Protein AF-A0A482V9C7-F1 (afdb_monomer)

Structure (mmCIF, N/CA/C/O backbone):
data_AF-A0A482V9C7-F1
#
_entry.id   AF-A0A482V9C7-F1
#
loop_
_atom_site.group_PDB
_atom_site.id
_atom_site.type_symbol
_atom_site.label_atom_id
_atom_site.label_alt_id
_atom_site.label_comp_id
_atom_site.label_asym_id
_atom_site.label_entity_id
_atom_site.label_seq_id
_atom_site.pdbx_PDB_ins_code
_atom_site.Cartn_x
_atom_site.Cartn_y
_atom_site.Cartn_z
_atom_sit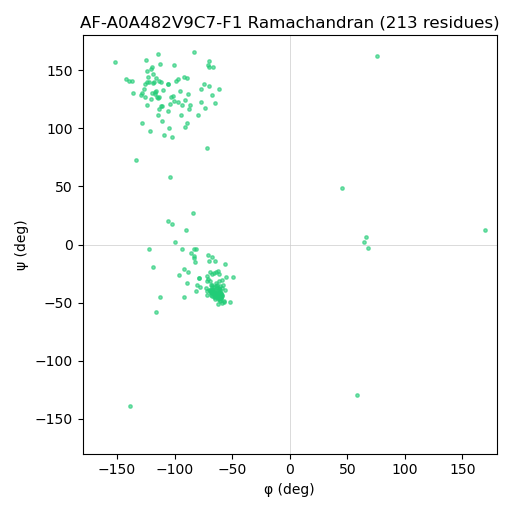e.occupancy
_atom_site.B_iso_or_equiv
_atom_site.auth_seq_id
_atom_site.auth_comp_id
_atom_site.auth_asym_id
_atom_site.auth_atom_id
_atom_site.pdbx_PDB_model_num
ATOM 1 N N . MET A 1 1 ? 3.214 2.986 6.389 1.00 76.94 1 MET A N 1
ATOM 2 C CA . MET A 1 1 ? 3.291 2.193 5.135 1.00 76.94 1 MET A CA 1
ATOM 3 C C . MET A 1 1 ? 2.282 1.056 5.210 1.00 76.94 1 MET A C 1
ATOM 5 O O . MET A 1 1 ? 1.925 0.689 6.323 1.00 76.94 1 MET A O 1
ATOM 9 N N . TRP A 1 2 ? 1.813 0.529 4.076 1.00 85.31 2 TRP A N 1
ATOM 10 C CA . TRP A 1 2 ? 0.980 -0.679 4.068 1.00 85.31 2 TRP A CA 1
ATOM 11 C C . TRP A 1 2 ? 1.836 -1.920 4.347 1.00 85.31 2 TRP A C 1
ATOM 13 O O . TRP A 1 2 ? 2.953 -2.036 3.840 1.00 85.31 2 TRP A O 1
ATOM 23 N N . LYS A 1 3 ? 1.314 -2.828 5.165 1.00 88.62 3 LYS A N 1
ATOM 24 C CA . LYS A 1 3 ? 1.890 -4.131 5.508 1.00 88.62 3 LYS A CA 1
ATOM 25 C C . LYS A 1 3 ? 0.926 -5.223 5.079 1.00 88.62 3 LYS A C 1
ATOM 27 O O . LYS A 1 3 ? -0.272 -4.976 5.018 1.00 88.62 3 LYS A O 1
ATOM 32 N N . THR A 1 4 ? 1.445 -6.407 4.778 1.00 89.69 4 THR A N 1
ATOM 33 C CA . THR A 1 4 ? 0.635 -7.549 4.333 1.00 89.69 4 THR A CA 1
ATOM 34 C C . THR A 1 4 ? 0.773 -8.709 5.304 1.00 89.69 4 THR A C 1
ATOM 36 O O . THR A 1 4 ? 1.834 -8.903 5.903 1.00 89.69 4 THR A O 1
ATOM 39 N N . PHE A 1 5 ? -0.302 -9.470 5.460 1.00 87.69 5 PHE A N 1
ATOM 40 C CA . PHE A 1 5 ? -0.313 -10.716 6.213 1.00 87.69 5 PHE A CA 1
ATOM 41 C C . PHE A 1 5 ? -1.383 -11.653 5.650 1.00 87.69 5 PHE A C 1
ATOM 43 O O . PHE A 1 5 ? -2.322 -11.211 4.986 1.00 87.69 5 PHE A O 1
ATOM 50 N N . GLN A 1 6 ? -1.216 -12.950 5.888 1.00 85.75 6 GLN A N 1
ATOM 51 C CA . GLN A 1 6 ? -2.151 -13.983 5.454 1.00 85.75 6 GLN A CA 1
ATOM 52 C C . GLN A 1 6 ? -2.869 -14.552 6.675 1.00 85.75 6 GLN A C 1
ATOM 54 O O . GLN A 1 6 ? -2.222 -14.890 7.664 1.00 85.75 6 GLN A O 1
ATOM 59 N N . ASN A 1 7 ? -4.190 -14.680 6.584 1.00 81.31 7 ASN A N 1
ATOM 60 C CA . ASN A 1 7 ? -4.996 -15.399 7.563 1.00 81.31 7 ASN A CA 1
ATOM 61 C C . ASN A 1 7 ? -6.015 -16.282 6.831 1.00 81.31 7 ASN A C 1
ATOM 63 O O . ASN A 1 7 ? -6.690 -15.793 5.929 1.00 81.31 7 ASN A O 1
ATOM 67 N N . ASP A 1 8 ? -6.108 -17.563 7.204 1.00 76.56 8 ASP A N 1
ATOM 68 C CA . ASP A 1 8 ? -7.038 -18.551 6.624 1.00 76.56 8 ASP A CA 1
ATOM 69 C C . ASP A 1 8 ? -7.105 -18.527 5.076 1.00 76.56 8 ASP A C 1
ATOM 71 O O . ASP A 1 8 ? -8.176 -18.470 4.478 1.00 76.56 8 ASP A O 1
ATOM 75 N N . ASP A 1 9 ? -5.936 -18.528 4.422 1.00 78.56 9 ASP A N 1
ATOM 76 C CA . ASP A 1 9 ? -5.750 -18.454 2.956 1.00 78.56 9 ASP A CA 1
ATOM 77 C C . ASP A 1 9 ? -6.180 -17.150 2.263 1.00 78.56 9 ASP A C 1
ATOM 79 O O . ASP A 1 9 ? -6.077 -17.033 1.039 1.00 78.56 9 ASP A O 1
ATOM 83 N N . GLN A 1 10 ? -6.568 -16.127 3.023 1.00 84.94 10 GLN A N 1
ATOM 84 C CA . GLN A 1 10 ? -6.895 -14.807 2.496 1.00 84.94 10 GLN A CA 1
ATOM 85 C C . GLN A 1 10 ? -5.791 -13.787 2.813 1.00 84.94 10 GLN A C 1
ATOM 87 O O . GLN A 1 10 ? -5.223 -13.760 3.909 1.00 84.94 10 GLN A O 1
ATOM 92 N N . LEU A 1 11 ? -5.468 -12.948 1.824 1.00 87.44 11 LEU A N 1
ATOM 93 C CA . LEU A 1 11 ? -4.466 -11.891 1.946 1.00 87.44 11 LEU A CA 1
ATOM 94 C C . LEU A 1 11 ? -5.112 -10.612 2.478 1.00 87.44 11 LEU A C 1
ATOM 96 O O . LEU A 1 11 ? -6.088 -10.123 1.911 1.00 87.44 11 LEU A O 1
ATOM 100 N N . TYR A 1 12 ? -4.505 -10.043 3.513 1.00 90.00 12 TYR A N 1
ATOM 101 C CA . TYR A 1 12 ? -4.913 -8.776 4.097 1.00 90.00 12 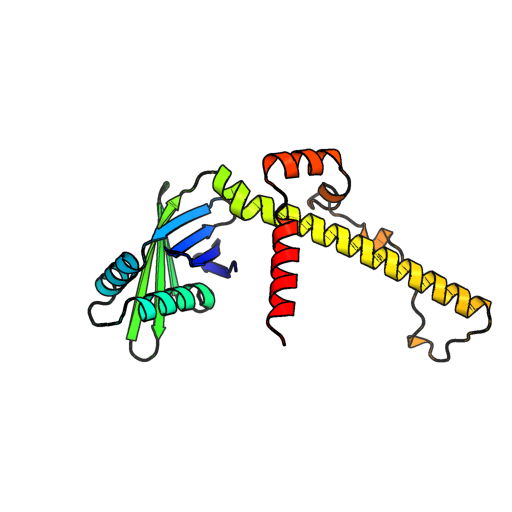TYR A CA 1
ATOM 102 C C . TYR A 1 12 ? -3.783 -7.753 4.047 1.00 90.00 12 TYR A C 1
ATOM 104 O O . TYR A 1 12 ? -2.594 -8.081 4.094 1.00 90.00 12 TYR A O 1
ATOM 112 N N . MET A 1 13 ? -4.175 -6.486 3.977 1.00 90.38 13 MET A N 1
ATOM 113 C CA . MET A 1 13 ? -3.307 -5.322 4.045 1.00 90.38 13 MET A CA 1
ATOM 114 C C . MET A 1 13 ? -3.699 -4.451 5.229 1.00 90.38 13 MET A C 1
ATOM 116 O O . MET A 1 13 ? -4.864 -4.094 5.361 1.00 90.38 13 MET A O 1
ATOM 120 N N . ILE A 1 14 ? -2.733 -4.056 6.054 1.00 90.81 14 ILE A N 1
ATOM 121 C CA . ILE A 1 14 ? -2.945 -3.149 7.183 1.00 90.81 14 ILE A CA 1
ATOM 122 C C . ILE A 1 14 ? -2.038 -1.924 7.083 1.00 90.81 14 ILE A C 1
ATOM 124 O O . ILE A 1 14 ? -0.892 -2.006 6.639 1.00 90.81 14 ILE A O 1
ATOM 128 N N . ARG A 1 15 ? -2.539 -0.768 7.499 1.00 89.88 15 ARG A N 1
ATOM 129 C CA . ARG A 1 15 ? -1.771 0.470 7.630 1.00 89.88 15 ARG A CA 1
ATOM 130 C C . ARG A 1 15 ? -2.204 1.183 8.895 1.00 89.88 15 ARG A C 1
ATOM 132 O O . ARG A 1 15 ? -3.389 1.269 9.181 1.00 89.88 15 ARG A O 1
ATOM 139 N N . ILE A 1 16 ? -1.239 1.764 9.592 1.00 88.94 16 ILE A N 1
ATOM 140 C CA . ILE A 1 16 ? -1.485 2.682 10.700 1.00 88.94 16 ILE A CA 1
ATOM 141 C C . ILE A 1 16 ? -1.017 4.088 10.322 1.00 88.94 16 ILE A C 1
ATOM 143 O O . ILE A 1 16 ? -0.004 4.255 9.630 1.00 88.94 16 ILE A O 1
ATOM 147 N N . ARG A 1 17 ? -1.790 5.094 10.727 1.00 87.31 17 ARG A N 1
ATOM 148 C CA . ARG A 1 17 ? -1.474 6.517 10.615 1.00 87.31 17 ARG A CA 1
ATOM 149 C C . ARG A 1 17 ? -1.557 7.108 12.017 1.00 87.31 17 ARG A C 1
ATOM 151 O O . ARG A 1 17 ? -2.600 7.032 12.663 1.00 87.31 17 ARG A O 1
ATOM 158 N N . GLU A 1 18 ? -0.443 7.656 12.483 1.00 83.94 18 GLU A N 1
ATOM 159 C CA . GLU A 1 18 ? -0.392 8.360 13.758 1.00 83.94 18 GLU A CA 1
ATOM 160 C C . GLU A 1 18 ? -0.682 9.849 13.532 1.00 83.94 18 GLU A C 1
ATOM 162 O O . GLU A 1 18 ? -0.019 10.499 12.726 1.00 83.94 18 GLU A O 1
ATOM 167 N N . GLY A 1 19 ? -1.686 10.370 14.236 1.00 80.44 19 GLY A N 1
ATOM 168 C CA . GLY A 1 19 ? -1.974 11.797 14.362 1.00 80.44 19 GLY A CA 1
ATOM 169 C C . GLY A 1 19 ? -2.357 12.127 15.806 1.00 80.44 19 GLY A C 1
ATOM 170 O O . GLY A 1 19 ? -1.783 11.577 16.747 1.00 80.44 19 GLY A O 1
ATOM 171 N N . GLU A 1 20 ? -3.364 12.985 15.998 1.00 79.62 20 GLU A N 1
ATOM 172 C CA . GLU A 1 20 ? -3.977 13.182 17.327 1.00 79.62 20 GLU A CA 1
ATOM 173 C C . GLU A 1 20 ? -4.592 11.874 17.855 1.00 79.62 20 GLU A C 1
ATOM 175 O O . GLU A 1 20 ? -4.429 11.519 19.024 1.00 79.62 20 GLU A O 1
ATOM 180 N N . ASN A 1 21 ? -5.210 11.113 16.949 1.00 86.75 21 ASN A N 1
ATOM 181 C CA . ASN A 1 21 ? -5.694 9.758 17.175 1.00 86.75 21 ASN A CA 1
ATOM 182 C C . ASN A 1 21 ? -4.914 8.753 16.315 1.00 86.75 21 ASN A C 1
ATOM 184 O O . ASN A 1 21 ? -4.241 9.117 15.347 1.00 86.75 21 ASN A O 1
ATOM 188 N N . LEU A 1 22 ? -5.026 7.475 16.670 1.00 86.25 22 LEU A N 1
ATOM 189 C CA . LEU A 1 22 ? -4.536 6.367 15.863 1.00 86.25 22 LEU A CA 1
ATOM 190 C C . LEU A 1 22 ? -5.619 5.962 14.867 1.00 86.25 22 LEU A C 1
ATOM 192 O O . LEU A 1 22 ? -6.695 5.503 15.255 1.00 86.25 22 LEU A O 1
ATOM 196 N N . GLU A 1 23 ? -5.319 6.109 13.582 1.00 90.06 23 GLU A N 1
ATOM 197 C CA . GLU A 1 23 ? -6.164 5.610 12.503 1.00 90.06 23 GLU A CA 1
ATOM 198 C C . GLU A 1 23 ? -5.549 4.349 11.913 1.00 90.06 23 GLU A C 1
ATOM 200 O O . GLU A 1 23 ? -4.420 4.360 11.412 1.00 90.06 23 GLU A O 1
ATOM 205 N N . ILE A 1 24 ? -6.296 3.255 11.961 1.00 90.81 24 ILE A N 1
ATOM 206 C CA . ILE A 1 24 ? -5.863 1.963 11.447 1.00 90.81 24 ILE A CA 1
ATOM 207 C C . ILE A 1 24 ? -6.791 1.575 10.306 1.00 90.81 24 ILE A C 1
ATOM 209 O O . ILE A 1 24 ? -8.015 1.631 10.420 1.00 90.81 24 ILE A O 1
ATOM 213 N N . TYR A 1 25 ? -6.184 1.181 9.199 1.00 91.19 25 TYR A N 1
ATOM 214 C CA . TYR A 1 25 ? -6.839 0.810 7.960 1.00 91.19 25 TYR A CA 1
ATOM 215 C C . TYR A 1 25 ? -6.531 -0.655 7.688 1.00 91.19 25 TYR A C 1
ATOM 217 O O . TYR A 1 25 ? -5.363 -1.042 7.694 1.00 91.19 25 TYR A O 1
ATOM 225 N N . LEU A 1 26 ? -7.555 -1.452 7.415 1.00 91.31 26 LEU A N 1
ATOM 226 C CA . LEU A 1 26 ? -7.439 -2.852 7.026 1.00 91.31 26 LEU A CA 1
ATOM 227 C C . LEU A 1 26 ? -8.146 -3.059 5.685 1.00 91.31 26 LEU A C 1
ATOM 229 O O . LEU A 1 26 ? -9.211 -2.498 5.466 1.00 91.31 26 LEU A O 1
ATOM 233 N N . SER A 1 27 ? -7.582 -3.858 4.788 1.00 90.56 27 SER A N 1
ATOM 234 C CA . SER A 1 27 ? -8.161 -4.151 3.477 1.00 90.56 27 SER A CA 1
ATOM 235 C C . SER A 1 27 ? -7.929 -5.607 3.092 1.00 90.56 27 SER A C 1
ATOM 237 O O . SER A 1 27 ? -6.861 -6.149 3.358 1.00 90.56 27 SER A O 1
ATOM 239 N N . ASP A 1 28 ? -8.913 -6.229 2.450 1.00 89.25 28 ASP A N 1
ATOM 240 C CA . ASP A 1 28 ? -8.826 -7.559 1.820 1.00 89.25 28 ASP A CA 1
ATOM 241 C C . ASP A 1 28 ? -8.683 -7.446 0.288 1.00 89.25 28 ASP A C 1
ATOM 243 O O . ASP A 1 28 ? -8.969 -8.394 -0.441 1.00 89.25 28 ASP A O 1
ATOM 247 N N . LEU A 1 29 ? -8.289 -6.260 -0.201 1.00 84.38 29 LEU A N 1
ATOM 248 C CA . LEU A 1 29 ? -8.263 -5.849 -1.613 1.00 84.38 29 LEU A CA 1
ATOM 249 C C . LEU A 1 29 ? -9.643 -5.683 -2.273 1.00 84.38 29 LEU A C 1
ATOM 251 O O . LEU A 1 29 ? -9.707 -5.248 -3.422 1.00 84.38 29 LEU A O 1
ATOM 255 N N . ILE A 1 30 ? -10.736 -5.971 -1.563 1.00 85.06 30 ILE A N 1
ATOM 256 C CA . ILE A 1 30 ? -12.115 -5.828 -2.052 1.00 85.06 30 ILE A CA 1
ATOM 257 C C . ILE A 1 30 ? -12.839 -4.718 -1.279 1.00 85.06 30 ILE A C 1
ATOM 259 O O . ILE A 1 30 ? -13.523 -3.877 -1.858 1.00 85.06 30 ILE A O 1
ATOM 263 N N . ASN A 1 31 ? -12.682 -4.711 0.037 1.00 88.31 31 ASN A N 1
ATOM 264 C CA . ASN A 1 31 ? -13.259 -3.790 0.995 1.00 88.31 31 ASN A CA 1
ATOM 265 C C . ASN A 1 31 ? -12.136 -3.164 1.828 1.00 88.31 31 ASN A C 1
ATOM 267 O O . ASN A 1 31 ? -11.045 -3.716 1.959 1.00 88.31 31 ASN A O 1
ATOM 271 N N . ILE A 1 32 ? -12.428 -2.014 2.428 1.00 90.50 32 ILE A N 1
ATOM 272 C CA . ILE A 1 32 ? -11.577 -1.403 3.446 1.00 90.50 32 ILE A CA 1
ATOM 273 C C . ILE A 1 32 ? -12.396 -1.229 4.720 1.00 90.50 32 ILE A C 1
ATOM 275 O O . ILE A 1 32 ? -13.572 -0.858 4.677 1.00 90.50 32 ILE A O 1
ATOM 279 N N . TRP A 1 33 ? -11.767 -1.494 5.853 1.00 92.75 33 TRP A N 1
ATOM 280 C CA . TRP A 1 33 ? -12.299 -1.218 7.170 1.00 92.75 33 TRP A CA 1
ATOM 281 C C . TRP A 1 33 ? -11.379 -0.235 7.878 1.00 92.75 33 TRP A C 1
ATOM 283 O O . TRP A 1 33 ? -10.154 -0.317 7.762 1.00 92.75 33 TRP A O 1
ATOM 293 N N . ILE A 1 34 ? -11.973 0.725 8.577 1.00 90.56 34 ILE A N 1
ATOM 294 C CA . ILE A 1 34 ? -11.244 1.818 9.217 1.00 90.56 34 ILE A CA 1
ATOM 295 C C . ILE A 1 34 ? -11.634 1.842 10.686 1.00 90.56 34 ILE A C 1
ATOM 297 O O . ILE A 1 34 ? -12.800 1.674 11.040 1.00 90.56 34 ILE A O 1
ATOM 301 N N . GLN A 1 35 ? -10.643 2.044 11.543 1.00 91.12 35 GLN A N 1
ATOM 302 C CA . GLN A 1 35 ? -10.848 2.267 12.962 1.00 91.12 35 GLN A CA 1
ATOM 303 C C . GLN A 1 35 ? -10.079 3.514 13.384 1.00 91.12 35 GLN A C 1
ATOM 305 O O . GLN A 1 35 ? -8.885 3.631 13.116 1.00 91.12 35 GLN A O 1
ATOM 310 N N . ASN A 1 36 ? -10.764 4.437 14.058 1.00 89.50 36 ASN A N 1
ATOM 311 C CA . ASN A 1 36 ? -10.155 5.610 14.676 1.00 89.50 36 ASN A CA 1
ATOM 312 C C . ASN A 1 36 ? -10.237 5.445 16.198 1.00 89.50 36 ASN A C 1
ATOM 314 O O . ASN A 1 36 ? -11.327 5.293 16.749 1.00 89.50 36 ASN A O 1
ATOM 318 N N . ILE A 1 37 ? -9.085 5.414 16.868 1.00 88.25 37 ILE A N 1
ATOM 319 C CA . ILE A 1 37 ? -8.981 5.188 18.312 1.00 88.25 37 ILE A CA 1
ATOM 320 C C . ILE A 1 37 ? -8.131 6.297 18.926 1.00 88.25 37 ILE A C 1
ATOM 322 O O . ILE A 1 37 ? -7.020 6.569 18.472 1.00 88.25 37 ILE A O 1
ATOM 326 N N . SER A 1 38 ? -8.614 6.925 19.999 1.00 88.62 38 SER A N 1
ATOM 327 C CA . SER A 1 38 ? -7.793 7.876 20.754 1.00 88.62 38 SER A CA 1
ATOM 328 C C . SER A 1 38 ? -6.673 7.166 21.522 1.00 88.62 38 SER A C 1
ATOM 330 O O . SER A 1 38 ? -6.807 6.005 21.925 1.00 88.62 38 SER A 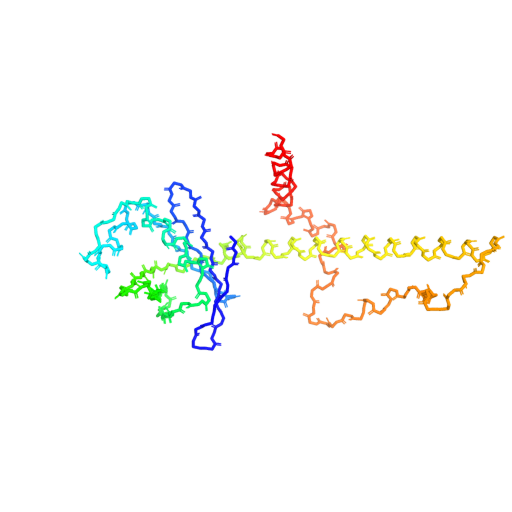O 1
ATOM 332 N N . LYS A 1 39 ? -5.564 7.869 21.786 1.00 85.12 39 LYS A N 1
ATOM 333 C CA . LYS A 1 39 ? -4.427 7.310 22.544 1.00 85.12 39 LYS A CA 1
ATOM 334 C C . LYS A 1 39 ? -4.859 6.796 23.931 1.00 85.12 39 LYS A C 1
ATOM 336 O O . LYS A 1 39 ? -4.484 5.699 24.335 1.00 85.12 39 LYS A O 1
ATOM 341 N N . GLU A 1 40 ? -5.755 7.513 24.609 1.00 83.12 40 GLU A N 1
ATOM 342 C CA . GLU A 1 40 ? -6.315 7.095 25.906 1.00 83.12 40 GLU A CA 1
ATOM 343 C C . GLU A 1 40 ? -7.199 5.843 25.811 1.00 83.12 40 GLU A C 1
ATOM 345 O O . GLU A 1 40 ? -7.144 4.969 26.678 1.00 83.12 40 GLU A O 1
ATOM 350 N N . SER A 1 41 ? -8.007 5.729 24.753 1.00 82.12 41 SER A N 1
ATOM 351 C CA . SER A 1 41 ? -8.844 4.542 24.529 1.00 82.12 41 SER A CA 1
ATOM 352 C C . SER A 1 41 ? -7.995 3.321 24.182 1.00 82.12 41 SER A C 1
ATOM 354 O O . SER A 1 41 ? -8.330 2.207 24.570 1.00 82.12 41 SER A O 1
ATOM 356 N N . THR A 1 42 ? -6.857 3.534 23.517 1.00 81.50 42 THR A N 1
ATOM 357 C CA . THR A 1 42 ? -5.877 2.484 23.205 1.00 81.50 42 THR A CA 1
ATOM 358 C C . THR A 1 42 ? -5.304 1.873 24.482 1.00 81.50 42 THR A C 1
ATOM 360 O O . THR A 1 42 ? -5.250 0.650 24.594 1.00 81.50 42 THR A O 1
ATOM 363 N N . LEU A 1 43 ? -4.963 2.701 25.480 1.00 83.62 43 LEU A N 1
ATOM 364 C CA . LEU A 1 43 ? -4.520 2.216 26.790 1.00 83.62 43 LEU A CA 1
ATOM 365 C C . LEU A 1 43 ? -5.607 1.381 27.480 1.00 83.62 43 LEU A C 1
ATOM 367 O O . LEU A 1 43 ? -5.313 0.295 27.973 1.00 83.62 43 LEU A O 1
ATOM 371 N N . LYS A 1 44 ? -6.860 1.854 27.491 1.00 82.56 44 LYS A N 1
ATOM 372 C CA . LYS A 1 44 ? -7.972 1.114 28.110 1.00 82.56 44 LYS A CA 1
ATOM 373 C C . LYS A 1 44 ? -8.185 -0.245 27.449 1.00 82.56 44 LYS A C 1
ATOM 375 O O . LYS A 1 44 ? -8.206 -1.251 28.148 1.00 82.56 44 LYS A O 1
ATOM 380 N N . HIS A 1 45 ? -8.253 -0.292 26.118 1.00 82.94 45 HIS A N 1
ATOM 381 C CA . HIS A 1 45 ? -8.391 -1.554 25.386 1.00 82.94 45 HIS A CA 1
ATOM 382 C C . HIS A 1 45 ? -7.201 -2.497 25.626 1.00 82.94 45 HIS A C 1
ATOM 384 O O . HIS A 1 45 ? -7.390 -3.705 25.762 1.00 82.94 45 HIS A O 1
ATOM 390 N N . PHE A 1 46 ? -5.980 -1.958 25.726 1.00 82.81 46 PHE A N 1
ATOM 391 C CA . PHE A 1 46 ? -4.796 -2.752 26.050 1.00 82.81 46 PHE A CA 1
ATOM 392 C C . PHE A 1 46 ? -4.873 -3.351 27.460 1.00 82.81 46 PHE A C 1
ATOM 394 O O . PHE A 1 46 ? -4.599 -4.537 27.628 1.00 82.81 46 PHE A O 1
ATOM 401 N N . GLN A 1 47 ? -5.268 -2.557 28.462 1.00 83.19 47 GLN A N 1
ATOM 402 C CA . GLN A 1 47 ? -5.404 -2.995 29.857 1.00 83.19 47 GLN A CA 1
ATOM 403 C C . GLN A 1 47 ? -6.552 -3.994 30.048 1.00 83.19 47 GLN A C 1
ATOM 405 O O . GLN A 1 47 ? -6.428 -4.927 30.838 1.00 83.19 47 GLN A O 1
ATOM 410 N N . GLU A 1 48 ? -7.651 -3.843 29.305 1.00 82.00 48 GLU A N 1
ATOM 411 C CA . GLU A 1 48 ? -8.757 -4.806 29.300 1.00 82.00 48 GLU A CA 1
ATOM 412 C C . GLU A 1 48 ? -8.316 -6.180 28.780 1.00 82.00 48 GLU A C 1
ATOM 414 O O . GLU A 1 48 ? -8.693 -7.208 29.346 1.00 82.00 48 GLU A O 1
ATOM 419 N N . ALA A 1 49 ? -7.499 -6.207 27.724 1.00 78.06 49 ALA A N 1
ATOM 420 C CA . ALA A 1 49 ? -6.959 -7.444 27.164 1.00 78.06 49 ALA A CA 1
ATOM 421 C C . ALA A 1 49 ? -5.778 -8.005 27.978 1.00 78.06 49 ALA A C 1
ATOM 423 O O . ALA A 1 49 ? -5.585 -9.220 28.017 1.00 78.06 49 ALA A O 1
ATOM 424 N N . ASN A 1 50 ? -5.014 -7.146 28.662 1.00 81.06 50 ASN A N 1
ATOM 425 C CA . ASN A 1 50 ? -3.798 -7.513 29.390 1.00 81.06 50 ASN A CA 1
ATOM 426 C C . ASN A 1 50 ? -3.778 -6.892 30.808 1.00 81.06 50 ASN A C 1
ATOM 428 O O . ASN A 1 50 ? -2.980 -5.991 31.078 1.00 81.06 50 ASN A O 1
ATOM 432 N N . PRO A 1 51 ? -4.592 -7.395 31.761 1.00 75.56 51 PRO A N 1
ATOM 433 C CA . PRO A 1 51 ? -4.781 -6.768 33.080 1.00 75.56 51 PRO A CA 1
ATOM 434 C C . PRO A 1 51 ? -3.530 -6.733 33.970 1.00 75.56 51 PRO A C 1
ATOM 436 O O . PRO A 1 51 ? -3.515 -6.062 34.998 1.00 75.56 51 PRO A O 1
ATOM 439 N N . LEU A 1 52 ? -2.502 -7.509 33.619 1.00 70.94 52 LEU A N 1
ATOM 440 C CA . LEU A 1 52 ? -1.257 -7.638 34.382 1.00 70.94 52 LEU A CA 1
ATOM 441 C C . LEU A 1 52 ? -0.223 -6.554 34.039 1.00 70.94 52 LEU A C 1
ATOM 443 O O . LEU A 1 52 ? 0.812 -6.483 34.698 1.00 70.94 52 LEU A O 1
ATOM 447 N N . PHE A 1 53 ? -0.484 -5.735 33.018 1.00 71.00 53 PHE A N 1
ATOM 448 C CA . PHE A 1 53 ? 0.441 -4.717 32.538 1.00 71.00 53 PHE A CA 1
ATOM 449 C C . PHE A 1 53 ? -0.013 -3.314 32.950 1.00 71.00 53 PHE A C 1
ATOM 451 O O . PHE A 1 53 ? -1.038 -2.819 32.484 1.00 71.00 53 PHE A O 1
ATOM 458 N N . ASP A 1 54 ? 0.786 -2.659 33.792 1.00 72.50 54 ASP A N 1
ATOM 459 C CA . ASP A 1 54 ? 0.637 -1.240 34.128 1.00 72.50 54 ASP A CA 1
ATOM 460 C C . ASP A 1 54 ? 1.685 -0.435 33.347 1.00 72.50 54 ASP A C 1
ATOM 462 O O . ASP A 1 54 ? 2.851 -0.349 33.735 1.00 72.50 54 ASP A O 1
ATOM 466 N N . ILE A 1 55 ? 1.285 0.053 32.171 1.00 77.06 55 ILE A N 1
ATOM 467 C CA . ILE A 1 55 ? 2.149 0.714 31.183 1.00 77.06 55 ILE A CA 1
ATOM 468 C C . ILE A 1 55 ? 1.584 2.108 30.878 1.00 77.06 55 ILE A C 1
ATOM 470 O O . ILE A 1 55 ? 0.373 2.334 30.924 1.00 77.06 55 ILE A O 1
ATOM 474 N N . LYS A 1 56 ? 2.460 3.064 30.551 1.00 83.44 56 LYS A N 1
ATOM 475 C CA . LYS A 1 56 ? 2.064 4.417 30.129 1.00 83.44 56 LYS A CA 1
ATOM 476 C C . LYS A 1 56 ? 1.429 4.418 28.736 1.00 83.44 56 LYS A C 1
ATOM 478 O O . LYS A 1 56 ? 1.762 3.597 27.889 1.00 83.44 56 LYS A O 1
ATOM 483 N N . VAL A 1 57 ? 0.580 5.413 28.472 1.00 81.62 57 VAL A N 1
ATOM 484 C CA . VAL A 1 57 ? -0.105 5.586 27.177 1.00 81.62 57 VAL A CA 1
ATOM 485 C C . VAL A 1 57 ? 0.880 5.557 26.001 1.00 81.62 57 VAL A C 1
ATOM 487 O O . VAL A 1 57 ? 0.671 4.793 25.066 1.00 81.62 57 VAL A O 1
ATOM 490 N N . ASP A 1 58 ? 1.967 6.330 26.063 1.00 82.88 58 ASP A N 1
ATOM 491 C CA . ASP A 1 58 ? 2.921 6.446 24.948 1.00 82.88 58 ASP A CA 1
ATOM 492 C C . ASP A 1 58 ? 3.639 5.124 24.633 1.00 82.88 58 ASP A C 1
ATOM 494 O O . ASP A 1 58 ? 3.865 4.799 23.469 1.00 82.88 58 ASP A O 1
ATOM 498 N N . GLU A 1 59 ? 3.948 4.331 25.660 1.00 83.94 59 GLU A N 1
ATOM 499 C CA . GLU A 1 59 ? 4.584 3.018 25.508 1.00 83.94 59 GLU A CA 1
ATOM 500 C C . GLU A 1 59 ? 3.616 2.004 24.879 1.00 83.94 59 GLU A C 1
ATOM 502 O O . GLU A 1 59 ? 4.012 1.248 23.995 1.00 83.94 59 GLU A O 1
ATOM 507 N N . VAL A 1 60 ? 2.331 2.033 25.255 1.00 83.31 60 VAL A N 1
ATOM 508 C CA . VAL A 1 60 ? 1.296 1.195 24.623 1.00 83.31 60 VAL A CA 1
ATOM 509 C C . VAL A 1 60 ? 1.073 1.592 23.166 1.00 83.31 60 VAL A C 1
ATOM 511 O O . VAL A 1 60 ? 0.956 0.724 22.307 1.00 83.31 60 VAL A O 1
ATOM 514 N N . VAL A 1 61 ? 1.027 2.891 22.864 1.00 85.31 61 VAL A N 1
ATOM 515 C CA . VAL A 1 61 ? 0.878 3.378 21.484 1.00 85.31 61 VAL A CA 1
ATOM 516 C C . VAL A 1 61 ? 2.052 2.912 20.621 1.00 85.31 61 VAL A C 1
ATOM 518 O O . VAL A 1 61 ? 1.831 2.378 19.533 1.00 85.31 61 VAL A O 1
ATOM 521 N N . ALA A 1 62 ? 3.283 3.047 21.120 1.00 86.12 62 ALA A N 1
ATOM 522 C CA . ALA A 1 62 ? 4.474 2.563 20.430 1.00 86.12 62 ALA A CA 1
ATOM 523 C C . ALA A 1 62 ? 4.434 1.041 20.211 1.00 86.12 62 ALA A C 1
ATOM 525 O O . ALA A 1 62 ? 4.739 0.571 19.116 1.00 86.12 62 ALA A O 1
ATOM 526 N N . GLU A 1 63 ? 3.993 0.280 21.214 1.00 85.12 63 GLU A N 1
ATOM 527 C CA . GLU A 1 63 ? 3.844 -1.174 21.122 1.00 85.12 63 GLU A CA 1
ATOM 528 C C . GLU A 1 63 ? 2.794 -1.577 20.077 1.00 85.12 63 GLU A C 1
ATOM 530 O O . GLU A 1 63 ? 3.038 -2.461 19.263 1.00 85.12 63 GLU A O 1
ATOM 535 N N . VAL A 1 64 ? 1.644 -0.901 20.029 1.00 84.50 64 VAL A N 1
ATOM 536 C CA . VAL A 1 64 ? 0.605 -1.151 19.016 1.00 84.50 64 VAL A CA 1
ATOM 537 C C . VAL A 1 64 ? 1.125 -0.863 17.606 1.00 84.50 64 VAL A C 1
ATOM 539 O O . VAL A 1 64 ? 0.877 -1.644 16.685 1.00 84.50 64 VAL A O 1
ATOM 542 N N . ILE A 1 65 ? 1.877 0.226 17.427 1.00 85.75 65 ILE A N 1
ATOM 543 C CA . ILE A 1 65 ? 2.519 0.554 16.148 1.00 85.75 65 ILE A CA 1
ATOM 544 C C . ILE A 1 65 ? 3.531 -0.534 15.758 1.00 85.75 65 ILE A C 1
ATOM 546 O O . ILE A 1 65 ? 3.562 -0.953 14.599 1.00 85.75 65 ILE A O 1
ATOM 550 N N . ASP A 1 66 ? 4.334 -1.017 16.708 1.00 86.69 66 ASP A N 1
ATOM 551 C CA . ASP A 1 66 ? 5.303 -2.098 16.497 1.00 86.69 66 ASP A CA 1
ATOM 552 C C . ASP A 1 66 ? 4.612 -3.414 16.099 1.00 86.69 66 ASP A C 1
ATOM 554 O O . ASP A 1 66 ? 4.992 -4.044 15.110 1.00 86.69 66 ASP A O 1
ATOM 558 N N . LEU A 1 67 ? 3.525 -3.783 16.784 1.00 85.19 67 LEU A N 1
ATOM 559 C CA . LEU A 1 67 ? 2.724 -4.970 16.470 1.00 85.19 67 LEU A CA 1
ATOM 560 C C . LEU A 1 67 ? 2.136 -4.912 15.056 1.00 85.19 67 LEU A C 1
ATOM 562 O O . LEU A 1 67 ? 2.210 -5.889 14.313 1.00 85.19 67 LEU A O 1
ATOM 566 N N . VAL A 1 68 ? 1.583 -3.766 14.652 1.00 84.94 68 VAL A N 1
ATOM 567 C CA . VAL A 1 68 ? 1.039 -3.592 13.296 1.00 84.94 68 VAL A CA 1
ATOM 568 C C . VAL A 1 68 ? 2.151 -3.628 12.242 1.00 84.94 68 VAL A C 1
ATOM 570 O O . VAL A 1 68 ? 1.958 -4.176 11.156 1.00 84.94 68 VAL A O 1
ATOM 573 N N . ASN A 1 69 ? 3.330 -3.079 12.542 1.00 85.31 69 ASN A N 1
ATOM 574 C CA . ASN A 1 69 ? 4.456 -3.072 11.608 1.00 85.31 69 ASN A CA 1
ATOM 575 C C . ASN A 1 69 ? 5.095 -4.451 11.404 1.00 85.31 69 ASN A C 1
ATOM 577 O O . ASN A 1 69 ? 5.591 -4.709 10.301 1.00 85.31 69 ASN A O 1
ATOM 581 N N . ASN A 1 70 ? 5.044 -5.309 12.426 1.00 83.88 70 ASN A N 1
ATOM 582 C CA . ASN A 1 70 ? 5.598 -6.667 12.436 1.00 83.88 70 ASN A CA 1
ATOM 583 C C . ASN A 1 70 ? 4.515 -7.755 12.339 1.00 83.88 70 ASN A C 1
ATOM 585 O O . ASN A 1 70 ? 4.753 -8.906 12.691 1.00 83.88 70 ASN A O 1
ATOM 589 N N . ILE A 1 71 ? 3.322 -7.406 11.847 1.00 82.94 71 ILE A N 1
ATOM 590 C CA . ILE A 1 71 ? 2.156 -8.300 11.799 1.00 82.94 71 ILE A CA 1
ATOM 591 C C . ILE A 1 71 ? 2.412 -9.631 11.078 1.00 82.94 71 ILE A C 1
ATOM 593 O O . ILE A 1 71 ? 1.785 -10.632 11.406 1.00 82.94 71 ILE A O 1
ATOM 597 N N . SER A 1 72 ? 3.340 -9.661 10.119 1.00 77.00 72 SER A N 1
ATOM 598 C CA . SER A 1 72 ? 3.663 -10.861 9.341 1.00 77.00 72 SER A CA 1
ATOM 599 C C . SER A 1 72 ? 4.259 -11.994 10.190 1.00 77.00 72 SER A C 1
ATOM 601 O O . SER A 1 72 ? 4.129 -13.152 9.806 1.00 77.00 72 SER A O 1
ATOM 603 N N . ASP A 1 73 ? 4.860 -11.673 11.341 1.00 76.69 73 ASP A N 1
ATOM 604 C CA . ASP A 1 73 ? 5.465 -12.643 12.265 1.00 76.69 73 ASP A CA 1
ATOM 605 C C . ASP A 1 73 ? 4.543 -12.984 13.454 1.00 76.69 73 ASP A C 1
ATOM 607 O O . ASP A 1 73 ? 4.925 -13.729 14.360 1.00 76.69 73 ASP A O 1
ATOM 611 N N . LEU A 1 74 ? 3.327 -12.425 13.480 1.00 80.25 74 LEU A N 1
ATOM 612 C CA . LEU A 1 74 ? 2.382 -12.562 14.586 1.00 80.25 74 LEU A CA 1
ATOM 613 C C . LEU A 1 74 ? 1.300 -13.602 14.299 1.00 80.25 74 LEU A C 1
ATOM 615 O O . LEU A 1 74 ? 0.915 -13.854 13.158 1.00 80.25 74 LEU A O 1
ATOM 619 N N . SER A 1 75 ? 0.743 -14.166 15.372 1.00 80.56 75 SER A N 1
ATOM 620 C CA . SER A 1 75 ? -0.494 -14.934 15.271 1.00 80.56 75 SER A CA 1
ATOM 621 C C . SER A 1 75 ? -1.658 -13.953 15.154 1.00 80.56 75 SER A C 1
ATOM 623 O O . SER A 1 75 ? -1.837 -13.082 16.009 1.00 80.56 75 SER A O 1
ATOM 625 N N . THR A 1 76 ? -2.431 -14.080 14.076 1.00 84.69 76 THR A N 1
ATOM 626 C CA . THR A 1 76 ? -3.580 -13.216 13.797 1.00 84.69 76 THR A CA 1
ATOM 627 C C . THR A 1 76 ? -4.856 -14.043 13.765 1.00 84.69 76 THR A C 1
ATOM 629 O O . THR A 1 76 ? -4.857 -15.164 13.268 1.00 84.69 76 THR A O 1
ATOM 632 N N . GLU A 1 77 ? -5.936 -13.505 14.326 1.00 84.50 77 GLU A N 1
ATOM 633 C CA . GLU A 1 77 ? -7.279 -14.077 14.210 1.00 84.50 77 GLU A CA 1
ATOM 634 C C . GLU A 1 77 ? -8.210 -12.998 13.664 1.00 84.50 77 GLU A C 1
ATOM 636 O O . GLU A 1 77 ? -8.279 -11.895 14.213 1.00 84.50 77 GLU A O 1
ATOM 641 N N . ILE A 1 78 ? -8.925 -13.308 12.582 1.00 85.25 78 ILE A N 1
ATOM 642 C CA . ILE A 1 78 ? -9.913 -12.407 11.987 1.00 85.25 78 ILE A CA 1
ATOM 643 C C . ILE A 1 78 ? -11.301 -13.008 12.142 1.00 85.25 78 ILE A C 1
ATOM 645 O O . ILE A 1 78 ? -11.566 -14.128 11.719 1.00 85.25 78 ILE A O 1
ATOM 649 N N . SER A 1 79 ? -12.212 -12.224 12.710 1.00 82.62 79 SER A N 1
ATOM 650 C CA . SER A 1 79 ? -13.640 -12.522 12.734 1.00 82.62 79 SER A CA 1
ATOM 651 C C . SER A 1 79 ? -14.379 -11.472 11.918 1.00 82.62 79 SER A C 1
ATOM 653 O O . SER A 1 79 ? -14.442 -10.303 12.299 1.00 82.62 79 SER A O 1
ATOM 655 N N . ASN A 1 80 ? -14.927 -11.886 10.777 1.00 80.12 80 ASN A N 1
ATOM 656 C CA . ASN A 1 80 ? -15.640 -11.003 9.863 1.00 80.12 80 ASN A CA 1
ATOM 657 C C . ASN A 1 80 ? -17.159 -11.156 10.040 1.00 80.12 80 ASN A C 1
ATOM 659 O O . ASN A 1 80 ? -17.705 -12.252 9.905 1.00 80.12 80 ASN A O 1
ATOM 663 N N . SER A 1 81 ? -17.838 -10.050 10.328 1.00 74.44 81 SER A N 1
ATOM 664 C CA . SER A 1 81 ? -19.292 -9.916 10.232 1.00 74.44 81 SER A CA 1
ATOM 665 C C . SER A 1 81 ? -19.622 -8.942 9.096 1.00 74.44 81 SER A C 1
ATOM 667 O O . SER A 1 81 ? -18.806 -8.088 8.766 1.00 74.44 81 SER A O 1
ATOM 669 N N . ASN A 1 82 ? -20.815 -9.031 8.495 1.00 68.00 82 ASN A N 1
ATOM 670 C CA . ASN A 1 82 ? -21.172 -8.257 7.290 1.00 68.00 82 ASN A CA 1
ATOM 671 C C . ASN A 1 82 ? -20.867 -6.740 7.360 1.00 68.00 82 ASN A C 1
ATOM 673 O O . ASN A 1 82 ? -20.634 -6.129 6.315 1.00 68.00 82 ASN A O 1
ATOM 677 N N . GLU A 1 83 ? -20.863 -6.140 8.555 1.00 75.12 83 GLU A N 1
ATOM 678 C CA . GLU A 1 83 ? -20.653 -4.699 8.771 1.00 75.12 83 GLU A CA 1
ATOM 679 C C . GLU A 1 83 ? -19.416 -4.361 9.622 1.00 75.12 83 GLU A C 1
ATOM 681 O O . GLU A 1 83 ? -18.911 -3.240 9.547 1.00 75.12 83 GLU A O 1
ATOM 686 N N . ALA A 1 84 ? -18.890 -5.318 10.390 1.00 82.44 84 ALA A N 1
ATOM 687 C CA . ALA A 1 84 ? -17.776 -5.100 11.308 1.00 82.44 84 ALA A CA 1
ATOM 688 C C . ALA A 1 84 ? -16.762 -6.243 11.238 1.00 82.44 84 ALA A C 1
ATOM 690 O O . ALA A 1 84 ? -17.131 -7.417 11.169 1.00 82.44 84 ALA A O 1
ATOM 691 N N . LEU A 1 85 ? -15.481 -5.898 11.306 1.00 88.06 85 LEU A N 1
ATOM 692 C CA . LEU A 1 85 ? -14.386 -6.858 11.279 1.00 88.06 85 LEU A CA 1
ATOM 693 C C . LEU A 1 85 ? -13.569 -6.718 12.557 1.00 88.06 85 LEU A C 1
ATOM 695 O O . LEU A 1 85 ? -13.089 -5.636 12.880 1.00 88.06 85 LEU A O 1
ATOM 699 N N . GLN A 1 86 ? -13.399 -7.820 13.278 1.00 89.00 86 GLN A N 1
ATOM 700 C CA . GLN A 1 86 ? -12.527 -7.877 14.441 1.00 89.00 86 GLN A CA 1
ATOM 701 C C . GLN A 1 86 ? -11.208 -8.554 14.072 1.00 89.00 86 GLN A C 1
ATOM 703 O O . GLN A 1 86 ? -11.208 -9.660 13.533 1.00 89.00 86 GLN A O 1
ATOM 708 N N . LEU A 1 87 ? -10.094 -7.891 14.377 1.00 87.50 87 LEU A N 1
ATOM 709 C CA . LEU A 1 87 ? -8.743 -8.430 14.233 1.00 87.50 87 LEU A CA 1
ATOM 710 C C . LEU A 1 87 ? -8.121 -8.550 15.615 1.00 87.50 87 LEU A C 1
ATOM 712 O O . LEU A 1 87 ? -8.054 -7.571 16.357 1.00 87.50 87 LEU A O 1
ATOM 716 N N . ILE A 1 88 ? -7.626 -9.733 15.938 1.00 87.81 88 ILE A N 1
ATOM 717 C CA . ILE A 1 88 ? -6.898 -9.989 17.173 1.00 87.81 88 ILE A CA 1
ATOM 718 C C . ILE A 1 88 ? -5.447 -10.273 16.803 1.00 87.81 88 ILE A C 1
ATOM 720 O O . ILE A 1 88 ? -5.163 -11.219 16.069 1.00 87.81 88 ILE A O 1
ATOM 724 N N . LEU A 1 89 ? -4.536 -9.446 17.307 1.00 86.19 89 LEU A N 1
ATOM 725 C CA . LEU A 1 89 ? -3.098 -9.663 17.212 1.00 86.19 89 LEU A CA 1
ATOM 726 C C . LEU A 1 89 ? -2.611 -10.308 18.501 1.00 86.19 89 LEU A C 1
ATOM 728 O O . LEU A 1 89 ? -2.778 -9.745 19.584 1.00 86.19 89 LEU A O 1
ATOM 732 N N . LYS A 1 90 ? -1.989 -11.478 18.377 1.00 84.31 90 LYS A N 1
ATOM 733 C CA . LYS A 1 90 ? -1.361 -12.191 19.486 1.00 84.31 90 LYS A CA 1
ATOM 734 C C . LYS A 1 90 ? 0.140 -12.211 19.259 1.00 84.31 90 LYS A C 1
ATOM 736 O O . LYS A 1 90 ? 0.634 -12.802 18.298 1.00 84.31 90 LYS A O 1
ATOM 741 N N . SER A 1 91 ? 0.858 -11.567 20.168 1.00 81.38 91 SER A N 1
ATOM 742 C CA . SER A 1 91 ? 2.314 -11.561 20.200 1.00 81.38 91 SER A CA 1
ATOM 743 C C . SER A 1 91 ? 2.808 -12.232 21.468 1.00 81.38 91 SER A C 1
ATOM 745 O O . SER A 1 91 ? 2.221 -12.093 22.541 1.00 81.38 91 SER A O 1
ATOM 747 N N . GLN A 1 92 ? 3.908 -12.966 21.351 1.00 74.69 92 GLN A N 1
ATOM 748 C CA . GLN A 1 92 ? 4.623 -13.491 22.502 1.00 74.69 92 GLN A CA 1
ATOM 749 C C . GLN A 1 92 ? 5.945 -12.737 22.627 1.00 74.69 92 GLN A C 1
ATOM 751 O O . GLN A 1 92 ? 6.936 -13.091 21.991 1.00 74.69 92 GLN A O 1
ATOM 756 N N . LYS A 1 93 ? 5.949 -11.679 23.444 1.00 66.56 93 LYS A N 1
ATOM 757 C CA . LYS A 1 93 ? 7.174 -10.969 23.825 1.00 66.56 93 LYS A CA 1
ATOM 758 C C . LYS A 1 93 ? 7.675 -11.548 25.147 1.00 66.56 93 LYS A C 1
ATOM 760 O O . LYS A 1 93 ? 7.067 -11.373 26.203 1.00 66.56 93 LYS A O 1
ATOM 765 N N . SER A 1 94 ? 8.814 -12.234 25.081 1.00 67.06 94 SER A N 1
ATOM 766 C CA . SER A 1 94 ? 9.452 -12.881 26.235 1.00 67.06 94 SER A CA 1
ATOM 767 C C . SER A 1 94 ? 8.525 -13.915 26.907 1.00 67.06 94 SER A C 1
ATOM 769 O O . SER A 1 94 ? 7.978 -14.788 26.232 1.00 67.06 94 SER A O 1
ATOM 771 N N . GLU A 1 95 ? 8.351 -13.853 28.231 1.00 66.44 95 GLU A N 1
ATOM 772 C CA . GLU A 1 95 ? 7.496 -14.773 28.998 1.00 66.44 95 GLU A CA 1
ATOM 773 C C . GLU A 1 95 ? 6.004 -14.401 28.957 1.00 66.44 95 GLU A C 1
ATOM 775 O O . GLU A 1 95 ? 5.168 -15.149 29.469 1.00 66.44 95 GLU A O 1
ATOM 780 N N . PHE A 1 96 ? 5.645 -13.276 28.332 1.00 70.56 96 PHE A N 1
ATOM 781 C CA . PHE A 1 96 ? 4.286 -12.751 28.356 1.00 70.56 96 PHE A CA 1
ATOM 782 C C . PHE A 1 96 ? 3.607 -12.836 26.990 1.00 70.56 96 PHE A C 1
ATOM 784 O O . PHE A 1 96 ? 4.198 -12.580 25.940 1.00 70.56 96 PHE A O 1
ATOM 791 N N . LYS A 1 97 ? 2.321 -13.187 27.022 1.00 78.81 97 LYS A N 1
ATOM 792 C CA . LYS A 1 97 ? 1.437 -13.141 25.858 1.00 78.81 97 LYS A CA 1
ATOM 793 C C . LYS A 1 97 ? 0.724 -11.801 25.870 1.00 78.81 97 LYS A C 1
ATOM 795 O O . LYS A 1 97 ? 0.033 -11.499 26.839 1.00 78.81 97 LYS A O 1
ATOM 800 N N . ILE A 1 98 ? 0.927 -11.026 24.815 1.00 81.31 98 ILE A N 1
ATOM 801 C CA . ILE A 1 98 ? 0.262 -9.751 24.591 1.00 81.31 98 ILE A CA 1
ATOM 802 C C . ILE A 1 98 ? -0.820 -9.986 23.548 1.00 81.31 98 ILE A C 1
ATOM 804 O O . ILE A 1 98 ? -0.553 -10.517 22.467 1.00 81.31 98 ILE A O 1
ATOM 808 N N . GLU A 1 99 ? -2.040 -9.589 23.882 1.00 85.00 99 GLU A N 1
ATOM 809 C CA . GLU A 1 99 ? -3.171 -9.615 22.966 1.00 85.00 99 GLU A CA 1
ATOM 810 C C . GLU A 1 99 ? -3.664 -8.192 22.712 1.00 85.00 99 GLU A C 1
ATOM 812 O O . GLU A 1 99 ? -3.885 -7.428 23.651 1.00 85.00 99 GLU A O 1
ATOM 817 N N . PHE A 1 100 ? -3.867 -7.837 21.446 1.00 84.69 100 PHE A N 1
ATOM 818 C CA . PHE A 1 100 ? -4.517 -6.586 21.075 1.00 84.69 100 PHE A CA 1
ATOM 819 C C . PHE A 1 100 ? -5.687 -6.847 20.137 1.00 84.69 100 PHE A C 1
ATOM 821 O O . PHE A 1 100 ? -5.555 -7.595 19.170 1.00 84.69 100 PHE A O 1
ATOM 828 N N . ARG A 1 101 ? -6.835 -6.220 20.412 1.00 87.56 101 ARG A N 1
ATOM 829 C CA . ARG A 1 101 ? -8.050 -6.372 19.606 1.00 87.56 101 ARG A CA 1
ATOM 830 C C . ARG A 1 101 ? -8.403 -5.062 18.923 1.00 87.56 101 ARG A C 1
ATOM 832 O O . ARG A 1 101 ? -8.592 -4.042 19.581 1.00 87.56 101 ARG A O 1
ATOM 839 N N . PHE A 1 102 ? -8.558 -5.125 17.612 1.00 87.69 102 PHE A N 1
ATOM 840 C CA . PHE A 1 102 ? -9.094 -4.056 16.786 1.00 87.69 102 PHE A CA 1
ATOM 841 C C . PHE A 1 102 ? -10.513 -4.407 16.363 1.00 87.69 102 PHE A C 1
ATOM 843 O O . PHE A 1 102 ? -10.792 -5.545 15.990 1.00 87.69 102 PHE A O 1
ATOM 850 N N . ASN A 1 103 ? -11.397 -3.418 16.408 1.00 89.38 103 ASN A N 1
ATOM 851 C CA . ASN A 1 103 ? -12.787 -3.541 15.989 1.00 89.38 103 ASN A CA 1
ATOM 852 C C . ASN A 1 103 ? -13.008 -2.519 14.883 1.00 89.38 103 ASN A C 1
ATOM 854 O O . ASN A 1 103 ? -13.186 -1.332 15.150 1.00 89.38 103 ASN A O 1
ATOM 858 N N . PHE A 1 104 ? -12.933 -2.974 13.644 1.00 89.88 104 PHE A N 1
ATOM 859 C CA . PHE A 1 104 ? -13.058 -2.114 12.488 1.00 89.88 104 PHE A CA 1
ATOM 860 C C . PHE A 1 104 ? -14.497 -2.031 12.001 1.00 89.88 104 PHE A C 1
ATOM 862 O O . PHE A 1 104 ? -15.224 -3.027 11.967 1.00 89.88 104 PHE A O 1
ATOM 869 N N . GLU A 1 105 ? -14.865 -0.847 11.528 1.00 89.75 105 GLU A N 1
ATOM 870 C CA . GLU A 1 105 ? -16.121 -0.616 10.828 1.00 89.75 105 GLU A CA 1
ATOM 871 C C . GLU A 1 105 ? -15.869 -0.624 9.323 1.00 89.75 105 GLU A C 1
ATOM 873 O O . GLU A 1 105 ? -14.845 -0.123 8.840 1.00 89.75 105 GLU A O 1
ATOM 878 N N . LYS A 1 106 ? -16.790 -1.222 8.563 1.00 90.00 106 LYS A N 1
ATOM 879 C CA . LYS A 1 106 ? -16.684 -1.249 7.105 1.00 90.00 106 LYS A CA 1
ATOM 880 C C . LYS A 1 106 ? -16.804 0.171 6.555 1.00 90.00 106 LYS A C 1
ATOM 882 O O . LYS A 1 106 ? -17.813 0.840 6.767 1.00 90.00 106 LYS A O 1
ATOM 887 N N . ALA A 1 107 ? -15.789 0.625 5.825 1.00 90.25 107 ALA A N 1
ATOM 888 C CA . ALA A 1 107 ? -15.807 1.955 5.235 1.00 90.25 107 ALA A CA 1
ATOM 889 C C . ALA A 1 107 ? -16.573 1.974 3.903 1.00 90.25 107 ALA A C 1
ATOM 891 O O . ALA A 1 107 ? -16.853 0.939 3.291 1.00 90.25 107 ALA A O 1
ATOM 892 N N . SER A 1 108 ? -16.896 3.180 3.433 1.00 89.12 108 SER A N 1
ATOM 893 C CA . SER A 1 108 ? -17.561 3.372 2.146 1.00 89.12 108 SER A CA 1
ATOM 894 C C . SER A 1 108 ? -16.640 3.050 0.965 1.00 89.12 108 SER A C 1
ATOM 896 O O . SER A 1 108 ? -15.412 3.134 1.050 1.00 89.12 108 SER A O 1
ATOM 898 N N . SER A 1 109 ? -17.240 2.752 -0.189 1.00 86.75 109 SER A N 1
ATOM 899 C CA . SER A 1 109 ? -16.502 2.580 -1.445 1.00 86.75 109 SER A CA 1
ATOM 900 C C . SER A 1 109 ? -15.704 3.831 -1.834 1.00 86.75 109 SER A C 1
ATOM 902 O O . SER A 1 109 ? -14.627 3.706 -2.407 1.00 86.75 109 SER A O 1
ATOM 904 N N . ASP A 1 110 ? -16.172 5.027 -1.463 1.00 86.19 110 ASP A N 1
ATOM 905 C CA . ASP A 1 110 ? -15.425 6.274 -1.673 1.00 86.19 110 ASP A CA 1
ATOM 906 C C . ASP A 1 110 ? -14.134 6.322 -0.844 1.00 86.19 110 ASP A C 1
ATOM 908 O O . ASP A 1 110 ? -13.112 6.820 -1.317 1.00 86.19 110 ASP A O 1
ATOM 912 N N . ALA A 1 111 ? -14.153 5.790 0.383 1.00 85.19 111 ALA A N 1
ATOM 913 C CA . ALA A 1 111 ? -12.954 5.683 1.210 1.00 85.19 111 ALA A CA 1
ATOM 914 C C . ALA A 1 111 ? -11.955 4.685 0.608 1.00 85.19 111 ALA A C 1
ATOM 916 O O . ALA A 1 111 ? -10.759 4.969 0.555 1.00 85.19 111 ALA A O 1
ATOM 917 N N . PHE A 1 112 ? -12.442 3.560 0.071 1.00 87.75 112 PHE A N 1
ATOM 918 C CA . PHE A 1 112 ? -11.607 2.601 -0.659 1.00 87.75 112 PHE A CA 1
ATOM 919 C C . PHE A 1 112 ? -10.974 3.227 -1.910 1.00 87.75 112 PHE A C 1
ATOM 921 O O . PHE A 1 112 ? -9.776 3.067 -2.160 1.00 87.75 1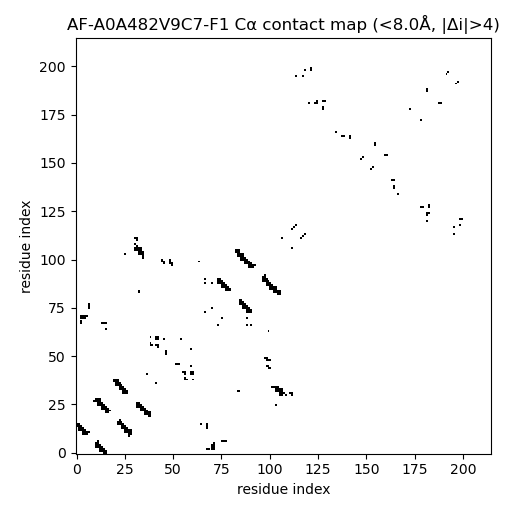12 PHE A O 1
ATOM 928 N N . LEU A 1 113 ? -11.764 3.979 -2.683 1.00 85.88 113 LEU A N 1
ATOM 929 C CA . LEU A 1 113 ? -11.281 4.687 -3.864 1.00 85.88 113 LEU A CA 1
ATOM 930 C C . LEU A 1 113 ? -10.136 5.637 -3.487 1.00 85.88 113 LEU A C 1
ATOM 932 O O . LEU A 1 113 ? -9.074 5.581 -4.102 1.00 85.88 113 LEU A O 1
ATOM 936 N N . LYS A 1 114 ? -10.326 6.459 -2.450 1.00 86.25 114 LYS A N 1
ATOM 937 C CA . LYS A 1 114 ? -9.341 7.458 -2.010 1.00 86.25 114 LYS A CA 1
ATOM 938 C C . LYS A 1 114 ? -8.071 6.854 -1.411 1.00 86.25 114 LYS A C 1
ATOM 940 O O . LYS A 1 114 ? -6.988 7.330 -1.721 1.00 86.25 114 LYS A O 1
ATOM 945 N N . GLU A 1 115 ? -8.182 5.835 -0.560 1.00 84.88 115 GLU A N 1
ATOM 946 C CA . GLU A 1 115 ? -7.027 5.311 0.191 1.00 84.88 115 GLU A CA 1
ATOM 947 C C . GLU A 1 115 ? -6.248 4.215 -0.550 1.00 84.88 115 GLU A C 1
ATOM 949 O O . GLU A 1 115 ? -5.064 4.019 -0.270 1.00 84.88 115 GLU A O 1
ATOM 954 N N . ILE A 1 116 ? -6.882 3.502 -1.490 1.00 86.25 116 ILE A N 1
ATOM 955 C CA . ILE A 1 116 ? -6.252 2.397 -2.233 1.00 86.25 116 ILE A CA 1
ATOM 956 C C . ILE A 1 116 ? -6.147 2.719 -3.721 1.00 86.25 116 ILE A C 1
ATOM 958 O O . ILE A 1 116 ? -5.054 2.726 -4.286 1.00 86.25 116 ILE A O 1
ATOM 962 N N . THR A 1 117 ? -7.281 2.984 -4.369 1.00 86.25 117 THR A N 1
ATOM 963 C CA . THR A 1 117 ? -7.344 3.010 -5.839 1.00 86.25 117 THR A CA 1
ATOM 964 C C . THR A 1 117 ? -6.631 4.228 -6.420 1.00 86.25 117 THR A C 1
ATOM 966 O O . THR A 1 117 ? -5.879 4.093 -7.382 1.00 86.25 117 THR A O 1
ATOM 969 N N . VAL A 1 118 ? -6.822 5.410 -5.829 1.00 85.94 118 VAL A N 1
ATOM 970 C CA . VAL A 1 118 ? -6.183 6.649 -6.290 1.00 85.94 118 VAL A CA 1
ATOM 971 C C . VAL A 1 118 ? -4.650 6.564 -6.183 1.00 85.94 118 VAL A C 1
ATOM 973 O O . VAL A 1 118 ? -3.994 6.755 -7.213 1.00 85.94 118 VAL A O 1
ATOM 976 N N . PRO A 1 119 ? -4.061 6.189 -5.025 1.00 85.25 119 PRO A N 1
ATOM 977 C CA . PRO A 1 119 ? -2.617 5.980 -4.917 1.00 85.25 119 PRO A CA 1
ATOM 978 C C . PRO A 1 119 ? -2.081 4.917 -5.879 1.00 85.25 119 PRO A C 1
ATOM 980 O O . PRO A 1 119 ? -0.994 5.077 -6.436 1.00 85.25 119 PRO A O 1
ATOM 983 N N . LEU A 1 120 ? -2.836 3.837 -6.114 1.00 85.50 120 LEU A N 1
ATOM 984 C CA . LEU A 1 120 ? -2.440 2.789 -7.055 1.00 85.50 120 LEU A CA 1
ATOM 985 C C . LEU A 1 120 ? -2.370 3.316 -8.495 1.00 85.50 120 LEU A C 1
ATOM 987 O O . LEU A 1 120 ? -1.370 3.092 -9.171 1.00 85.50 120 LEU A O 1
ATOM 991 N N . ILE A 1 121 ? -3.386 4.056 -8.951 1.00 84.44 121 ILE A N 1
ATOM 992 C CA . ILE A 1 121 ? -3.415 4.654 -10.297 1.00 84.44 121 ILE A CA 1
ATOM 993 C C . ILE A 1 121 ? -2.243 5.627 -10.486 1.00 84.44 121 ILE A C 1
ATOM 995 O O . ILE A 1 121 ? -1.576 5.606 -11.521 1.00 84.44 121 ILE A O 1
ATOM 999 N N . GLN A 1 122 ? -1.946 6.449 -9.478 1.00 81.50 122 GLN A N 1
ATOM 1000 C CA . GLN A 1 122 ? -0.799 7.362 -9.507 1.00 81.50 122 GLN A CA 1
ATOM 1001 C C . GLN A 1 122 ? 0.536 6.615 -9.543 1.00 81.50 122 GLN A C 1
ATOM 1003 O O . GLN A 1 122 ? 1.422 6.987 -10.309 1.00 81.50 122 GLN A O 1
ATOM 1008 N N . THR A 1 123 ? 0.665 5.532 -8.775 1.00 84.19 123 THR A N 1
ATOM 1009 C CA . THR A 1 123 ? 1.863 4.681 -8.786 1.00 84.19 123 THR A CA 1
ATOM 1010 C C . THR A 1 123 ? 2.064 4.048 -10.161 1.00 84.19 123 THR A C 1
ATOM 1012 O O . THR A 1 123 ? 3.170 4.080 -10.691 1.00 84.19 123 THR A O 1
ATOM 1015 N N . VAL A 1 124 ? 0.997 3.532 -10.781 1.00 85.12 124 VAL A N 1
ATOM 1016 C CA . VAL A 1 124 ? 1.056 2.968 -12.139 1.00 85.12 124 VAL A CA 1
ATOM 1017 C C . VAL A 1 124 ? 1.511 4.025 -13.142 1.00 85.12 124 VAL A C 1
ATOM 1019 O O . VAL A 1 124 ? 2.425 3.759 -13.916 1.00 85.12 124 VAL A O 1
ATOM 1022 N N . LYS A 1 125 ? 0.959 5.243 -13.084 1.00 82.31 125 LYS A N 1
ATOM 1023 C CA . LYS A 1 125 ? 1.413 6.356 -13.933 1.00 82.31 125 LYS A CA 1
ATOM 1024 C C . LYS A 1 125 ? 2.898 6.643 -13.759 1.00 82.31 125 LYS A C 1
ATOM 1026 O O . LYS A 1 125 ? 3.621 6.773 -14.739 1.00 82.31 125 LYS A O 1
ATOM 1031 N N . HIS A 1 126 ? 3.341 6.747 -12.508 1.00 83.75 126 HIS A N 1
ATOM 1032 C CA . HIS A 1 126 ? 4.729 7.046 -12.192 1.00 83.75 126 HIS A CA 1
ATOM 1033 C C . HIS A 1 126 ? 5.666 5.979 -12.768 1.00 83.75 126 HIS A C 1
ATOM 1035 O O . HIS A 1 126 ? 6.681 6.313 -13.374 1.00 83.75 126 HIS A O 1
ATOM 1041 N N . LEU A 1 127 ? 5.291 4.703 -12.654 1.00 84.25 127 LEU A N 1
ATOM 1042 C CA . LEU A 1 127 ? 6.039 3.591 -13.238 1.00 84.25 127 LEU A CA 1
ATOM 1043 C C . LEU A 1 127 ? 6.050 3.639 -14.773 1.00 84.25 127 LEU A C 1
ATOM 1045 O O . LEU A 1 127 ? 7.101 3.423 -15.371 1.00 84.25 127 LEU A O 1
ATOM 1049 N N . GLU A 1 128 ? 4.925 3.963 -15.415 1.00 82.62 128 GLU A N 1
ATOM 1050 C CA . GLU A 1 128 ? 4.856 4.143 -16.874 1.00 82.62 128 GLU A CA 1
ATOM 1051 C C . GLU A 1 128 ? 5.758 5.293 -17.352 1.00 82.62 128 GLU A C 1
ATOM 1053 O O . GLU A 1 128 ? 6.455 5.173 -18.363 1.00 82.62 128 GLU A O 1
ATOM 1058 N N . ASP A 1 129 ? 5.781 6.408 -16.622 1.00 83.94 129 ASP A N 1
ATOM 1059 C CA . ASP A 1 129 ? 6.621 7.561 -16.945 1.00 83.94 129 ASP A CA 1
ATOM 1060 C C . ASP A 1 129 ? 8.113 7.241 -16.740 1.00 83.94 129 ASP A C 1
ATOM 1062 O O . ASP A 1 129 ? 8.941 7.560 -17.602 1.00 83.94 129 ASP A O 1
ATOM 1066 N N . GLN A 1 130 ? 8.465 6.527 -15.665 1.00 85.00 130 GLN A N 1
ATOM 1067 C CA . GLN A 1 130 ? 9.822 6.017 -15.443 1.00 85.00 130 GLN A CA 1
ATOM 1068 C C . GLN A 1 130 ? 10.254 5.035 -16.537 1.00 85.00 130 GLN A C 1
ATOM 1070 O O . GLN A 1 130 ? 11.371 5.132 -17.049 1.00 85.00 130 GLN A O 1
ATOM 1075 N N . GLN A 1 131 ? 9.374 4.122 -16.947 1.00 86.38 131 GLN A N 1
ATOM 1076 C CA . GLN A 1 131 ? 9.641 3.174 -18.026 1.00 86.38 131 GLN A CA 1
ATOM 1077 C C . GLN A 1 131 ? 9.945 3.901 -19.340 1.00 86.38 131 GLN A C 1
ATOM 1079 O O . GLN A 1 131 ? 10.949 3.602 -19.990 1.00 86.38 131 GLN A O 1
ATOM 1084 N N . LYS A 1 132 ? 9.140 4.908 -19.704 1.00 84.62 132 LYS A N 1
ATOM 1085 C CA . LYS A 1 132 ? 9.388 5.755 -20.884 1.00 84.62 132 LYS A CA 1
ATOM 1086 C C . LYS A 1 132 ? 10.716 6.500 -20.778 1.00 84.62 132 LYS A C 1
ATOM 1088 O O . LYS A 1 132 ? 11.463 6.578 -21.755 1.00 84.62 132 LYS A O 1
ATOM 1093 N N . MET A 1 133 ? 11.031 7.055 -19.608 1.00 87.56 133 MET A N 1
ATOM 1094 C CA . MET A 1 133 ? 12.302 7.744 -19.373 1.00 87.56 133 MET A CA 1
ATOM 1095 C C . MET A 1 133 ? 13.496 6.803 -19.580 1.00 87.56 133 MET A C 1
ATOM 1097 O O . MET A 1 133 ? 14.450 7.170 -20.268 1.00 87.56 133 MET A O 1
ATOM 1101 N N . LEU A 1 134 ? 13.428 5.585 -19.037 1.00 88.50 134 LEU A N 1
ATOM 1102 C CA . LEU A 1 134 ? 14.471 4.570 -19.187 1.00 88.50 134 LEU A CA 1
ATOM 1103 C C . LEU A 1 134 ? 14.625 4.122 -20.645 1.00 88.50 134 LEU A C 1
ATOM 1105 O O . LEU A 1 134 ? 15.749 4.092 -21.141 1.00 88.50 134 LEU A O 1
ATOM 1109 N N . CYS A 1 135 ? 13.527 3.866 -21.363 1.00 87.88 135 CYS A N 1
ATOM 1110 C CA . CYS A 1 135 ? 13.577 3.507 -22.787 1.00 87.88 135 CYS A CA 1
ATOM 1111 C C . CYS A 1 135 ? 14.251 4.611 -23.618 1.00 87.88 135 CYS A C 1
ATOM 1113 O O . CYS A 1 135 ? 15.149 4.346 -24.418 1.00 87.88 135 CYS A O 1
ATOM 1115 N N . ASN A 1 136 ? 13.906 5.876 -23.361 1.00 87.69 136 ASN A N 1
ATOM 1116 C CA . ASN A 1 136 ? 14.554 7.018 -24.006 1.00 87.69 136 ASN A CA 1
ATOM 1117 C C . ASN A 1 136 ? 16.055 7.106 -23.691 1.00 87.69 136 ASN A C 1
ATOM 1119 O O . ASN A 1 136 ? 16.851 7.463 -24.565 1.00 87.69 136 ASN A O 1
ATOM 1123 N N . LEU A 1 137 ? 16.457 6.801 -22.455 1.00 90.94 137 LEU A N 1
ATOM 1124 C CA . LEU A 1 137 ? 17.861 6.797 -22.048 1.00 90.94 137 LEU A CA 1
ATOM 1125 C C . LEU A 1 137 ? 18.646 5.686 -22.754 1.00 90.94 137 LEU A C 1
ATOM 1127 O O . LEU A 1 137 ? 19.742 5.948 -23.252 1.00 90.94 137 LEU A O 1
ATOM 1131 N N . ILE A 1 138 ? 18.060 4.494 -22.881 1.00 90.81 138 ILE A N 1
ATOM 1132 C CA . ILE A 1 138 ? 18.649 3.380 -23.631 1.00 90.81 138 ILE A CA 1
ATOM 1133 C C . ILE A 1 138 ? 18.801 3.758 -25.111 1.00 90.81 138 ILE A C 1
ATOM 1135 O O . ILE A 1 138 ? 19.898 3.658 -25.649 1.00 90.81 138 ILE A O 1
ATOM 1139 N N . HIS A 1 139 ? 17.778 4.335 -25.750 1.00 88.94 139 HIS A N 1
ATOM 1140 C CA . HIS A 1 139 ? 17.885 4.810 -27.138 1.00 88.94 139 HIS A CA 1
ATOM 1141 C C . HIS A 1 139 ? 18.932 5.914 -27.342 1.00 88.94 139 HIS A C 1
ATOM 1143 O O . HIS A 1 139 ? 19.509 6.053 -28.424 1.00 88.94 139 HIS A O 1
ATOM 1149 N N . ARG A 1 140 ? 19.172 6.760 -26.335 1.00 88.88 140 ARG A N 1
ATOM 1150 C CA . ARG A 1 140 ? 20.274 7.734 -26.379 1.00 88.88 140 ARG A CA 1
ATOM 1151 C C . ARG A 1 140 ? 21.628 7.034 -26.309 1.00 88.88 140 ARG A C 1
ATOM 1153 O O . ARG A 1 140 ? 22.518 7.423 -27.056 1.00 88.88 140 ARG A O 1
ATOM 1160 N N . LYS A 1 141 ? 21.759 6.004 -25.470 1.00 90.19 141 LYS A N 1
ATOM 1161 C CA . LYS A 1 141 ? 22.982 5.206 -25.360 1.00 90.19 141 LYS A CA 1
ATOM 1162 C C . LYS A 1 141 ? 23.263 4.372 -26.606 1.00 90.19 141 LYS A C 1
ATOM 1164 O O . LYS A 1 141 ? 24.401 4.365 -27.055 1.00 90.19 141 LYS A O 1
ATOM 1169 N N . ASP A 1 142 ? 22.245 3.788 -27.228 1.00 89.75 142 ASP A N 1
ATOM 1170 C CA . ASP A 1 142 ? 22.404 3.089 -28.507 1.00 89.75 142 ASP A CA 1
ATOM 1171 C C . ASP A 1 142 ? 22.934 4.020 -29.603 1.00 89.75 142 ASP A C 1
ATOM 1173 O O . ASP A 1 142 ? 23.838 3.643 -30.342 1.00 89.75 142 ASP A O 1
ATOM 1177 N N . ARG A 1 143 ? 22.435 5.263 -29.676 1.00 87.25 143 ARG A N 1
ATOM 1178 C CA . ARG A 1 143 ? 22.946 6.267 -30.627 1.00 87.25 143 ARG A CA 1
ATOM 1179 C C . ARG A 1 143 ? 24.397 6.657 -30.351 1.00 87.25 143 ARG A C 1
ATOM 1181 O O . ARG A 1 143 ? 25.176 6.755 -31.289 1.00 87.25 143 ARG A O 1
ATOM 1188 N N . GLU A 1 144 ? 24.759 6.846 -29.083 1.00 87.06 144 GLU A N 1
ATOM 1189 C CA . GLU A 1 144 ? 26.142 7.125 -28.663 1.00 87.06 144 GLU A CA 1
ATOM 1190 C C . GLU A 1 144 ? 27.087 5.970 -29.051 1.00 87.06 144 GLU A C 1
ATOM 1192 O O . GLU A 1 144 ? 28.186 6.202 -29.550 1.00 87.06 144 GLU A O 1
ATOM 1197 N N . LEU A 1 145 ? 26.642 4.717 -28.894 1.00 85.75 145 LEU A N 1
ATOM 1198 C CA . LEU A 1 145 ? 27.395 3.532 -29.315 1.00 85.75 145 LEU A CA 1
ATOM 1199 C C . LEU A 1 145 ? 27.498 3.408 -30.842 1.00 85.75 145 LEU A C 1
ATOM 1201 O O . LEU A 1 145 ? 28.549 3.018 -31.351 1.00 85.75 145 LEU A O 1
ATOM 1205 N N . GLU A 1 146 ? 26.430 3.725 -31.580 1.00 85.62 146 GLU A N 1
ATOM 1206 C CA . GLU A 1 146 ? 26.443 3.775 -33.049 1.00 85.62 146 GLU A CA 1
ATOM 1207 C C . GLU A 1 146 ? 27.430 4.838 -33.559 1.00 85.62 146 GLU A C 1
ATOM 1209 O O . GLU A 1 146 ? 28.227 4.552 -34.452 1.00 85.62 146 GLU A O 1
ATOM 1214 N N . GLU A 1 147 ? 27.441 6.029 -32.955 1.00 85.06 147 GLU A N 1
ATOM 1215 C CA . GLU A 1 147 ? 28.382 7.111 -33.271 1.00 85.06 147 GLU A CA 1
ATOM 1216 C C . GLU A 1 147 ? 29.833 6.706 -32.963 1.00 85.06 147 GLU A C 1
ATOM 1218 O O . GLU A 1 147 ? 30.705 6.829 -33.823 1.00 85.06 147 GLU A O 1
ATOM 1223 N N . TYR A 1 148 ? 30.087 6.095 -31.799 1.00 85.50 148 TYR A N 1
ATOM 1224 C CA . TYR A 1 148 ? 31.410 5.573 -31.435 1.00 8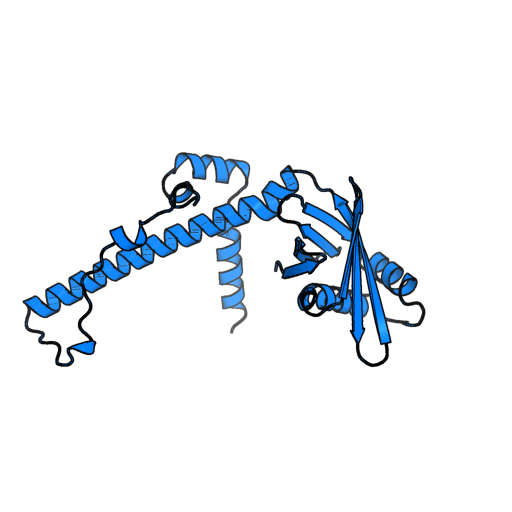5.50 148 TYR A CA 1
ATOM 1225 C C . TYR A 1 148 ? 31.933 4.527 -32.436 1.00 85.50 148 TYR A C 1
ATOM 1227 O O . TYR A 1 148 ? 33.099 4.583 -32.850 1.00 85.50 148 TYR A O 1
ATOM 1235 N N . LYS A 1 149 ? 31.066 3.600 -32.873 1.00 83.12 149 LYS A N 1
ATOM 1236 C CA . LYS A 1 149 ? 31.389 2.597 -33.905 1.00 83.12 149 LYS A CA 1
ATOM 1237 C C . LYS A 1 149 ? 31.703 3.241 -35.260 1.00 83.12 149 LYS A C 1
ATOM 1239 O O . LYS A 1 149 ? 32.580 2.749 -35.967 1.00 83.12 149 LYS A O 1
ATOM 1244 N N . LEU A 1 150 ? 31.006 4.319 -35.630 1.00 80.81 150 LEU A N 1
ATOM 1245 C CA . LEU A 1 150 ? 31.218 5.036 -36.894 1.00 80.81 150 LEU A CA 1
ATOM 1246 C C . LEU A 1 150 ? 32.517 5.852 -36.903 1.00 80.81 150 LEU A C 1
ATOM 1248 O O . LEU A 1 150 ? 33.180 5.926 -37.938 1.00 80.81 150 LEU A O 1
ATOM 1252 N N . GLU A 1 151 ? 32.884 6.471 -35.777 1.00 77.44 151 GLU A N 1
ATOM 1253 C CA . GLU A 1 151 ? 33.997 7.421 -35.744 1.00 77.44 151 GLU A CA 1
ATOM 1254 C C . GLU A 1 151 ? 35.383 6.778 -35.656 1.00 77.44 151 GLU A C 1
ATOM 1256 O O . GLU A 1 151 ? 36.276 7.308 -36.323 1.00 77.44 151 GLU A O 1
ATOM 1261 N N . LYS A 1 152 ? 35.582 5.697 -34.865 1.00 64.19 152 LYS A N 1
ATOM 1262 C CA . LYS A 1 152 ? 36.825 4.862 -34.808 1.00 64.19 152 LYS A CA 1
ATOM 1263 C C . LYS A 1 152 ? 36.906 3.834 -33.660 1.00 64.19 152 LYS A C 1
ATOM 1265 O O . LYS A 1 152 ? 37.988 3.314 -33.384 1.00 64.19 152 LYS A O 1
ATOM 1270 N N . GLY A 1 153 ? 35.818 3.553 -32.951 1.00 65.75 153 GLY A N 1
ATOM 1271 C CA . GLY A 1 153 ? 35.844 2.710 -31.762 1.00 65.75 153 GLY A CA 1
ATOM 1272 C C . GLY A 1 153 ? 35.645 1.218 -32.031 1.00 65.75 153 GLY A C 1
ATOM 1273 O O . GLY A 1 153 ? 34.513 0.779 -32.218 1.00 65.75 153 GLY A O 1
ATOM 1274 N N . GLU A 1 154 ? 36.714 0.419 -31.975 1.00 68.06 154 GLU A N 1
ATOM 1275 C CA . GLU A 1 154 ? 36.594 -1.030 -31.767 1.00 68.06 154 GLU A CA 1
ATOM 1276 C C . GLU A 1 154 ? 36.537 -1.313 -30.262 1.00 68.06 154 GLU A C 1
ATOM 1278 O O . GLU A 1 154 ? 37.446 -0.962 -29.504 1.00 68.06 154 GLU A O 1
ATOM 1283 N N . ILE A 1 155 ? 35.447 -1.933 -29.812 1.00 73.00 155 ILE A N 1
ATOM 1284 C CA . ILE A 1 155 ? 35.316 -2.376 -28.424 1.00 73.00 155 ILE A CA 1
ATOM 1285 C C . ILE A 1 155 ? 36.217 -3.604 -28.263 1.00 73.00 155 ILE A C 1
ATOM 1287 O O . ILE A 1 155 ? 36.005 -4.619 -28.912 1.00 73.00 155 ILE A O 1
ATOM 1291 N N . SER A 1 156 ? 37.228 -3.520 -27.396 1.00 72.50 156 SER A N 1
ATOM 1292 C CA . SER A 1 156 ? 38.242 -4.576 -27.225 1.00 72.50 156 SER A CA 1
ATOM 1293 C C . SER A 1 156 ? 37.735 -5.850 -26.539 1.00 72.50 156 SER A C 1
ATOM 1295 O O . SER A 1 156 ? 38.465 -6.837 -26.447 1.00 72.50 156 SER A O 1
ATOM 1297 N N . ARG A 1 157 ? 36.514 -5.809 -26.004 1.00 79.88 157 ARG A N 1
ATOM 1298 C CA . ARG A 1 157 ? 35.883 -6.850 -25.194 1.00 79.88 157 ARG A CA 1
ATOM 1299 C C . ARG A 1 157 ? 34.510 -7.169 -25.774 1.00 79.88 157 ARG A C 1
ATOM 1301 O O . ARG A 1 157 ? 33.575 -6.389 -25.599 1.00 79.88 157 ARG A O 1
ATOM 1308 N N . ASP A 1 158 ? 34.406 -8.304 -26.458 1.00 75.69 158 ASP A N 1
ATOM 1309 C CA . ASP A 1 158 ? 33.179 -8.735 -27.141 1.00 75.69 158 ASP A CA 1
ATOM 1310 C C . ASP A 1 158 ? 31.992 -8.929 -26.177 1.00 75.69 158 ASP A C 1
ATOM 1312 O O . ASP A 1 158 ? 30.842 -8.765 -26.570 1.00 75.69 158 ASP A O 1
ATOM 1316 N N . ASP A 1 159 ? 32.257 -9.206 -24.896 1.00 80.44 159 ASP A N 1
ATOM 1317 C CA . ASP A 1 159 ? 31.253 -9.340 -23.833 1.00 80.44 159 ASP A CA 1
ATOM 1318 C C . ASP A 1 159 ? 30.575 -8.017 -23.435 1.00 80.44 159 ASP A C 1
ATOM 1320 O O . ASP A 1 159 ? 29.539 -8.036 -22.773 1.00 80.44 159 ASP A O 1
ATOM 1324 N N . LEU A 1 160 ? 31.127 -6.869 -23.843 1.00 77.81 160 LEU A N 1
ATOM 1325 C CA . LEU A 1 160 ? 30.545 -5.543 -23.597 1.00 77.81 160 LEU A CA 1
ATOM 1326 C C . LEU A 1 160 ? 29.667 -5.043 -24.752 1.00 77.81 160 LEU A C 1
ATOM 1328 O O . LEU A 1 160 ? 29.086 -3.961 -24.656 1.00 77.81 160 LEU A O 1
ATOM 1332 N N . ILE A 1 161 ? 29.584 -5.792 -25.855 1.00 80.25 161 ILE A N 1
ATOM 1333 C CA . ILE A 1 161 ? 28.783 -5.413 -27.017 1.00 80.25 161 ILE A CA 1
ATOM 1334 C C . ILE A 1 161 ? 27.321 -5.753 -26.726 1.00 80.25 161 ILE A C 1
ATOM 1336 O O . ILE A 1 161 ? 26.943 -6.919 -26.653 1.00 80.25 161 ILE A O 1
ATOM 1340 N N . THR A 1 162 ? 26.491 -4.724 -26.574 1.00 84.00 162 THR A N 1
ATOM 1341 C CA . THR A 1 162 ? 25.044 -4.880 -26.414 1.00 84.00 162 THR A CA 1
ATOM 1342 C C . THR A 1 162 ? 24.341 -4.870 -27.767 1.00 84.00 162 THR A C 1
ATOM 1344 O O . THR A 1 162 ? 24.708 -4.108 -28.671 1.00 84.00 162 THR A O 1
ATOM 1347 N N . ASP A 1 163 ? 23.302 -5.694 -27.894 1.00 83.75 163 ASP A N 1
ATOM 1348 C CA . ASP A 1 163 ? 22.360 -5.606 -29.006 1.00 83.75 163 ASP A CA 1
ATOM 1349 C C . ASP A 1 163 ? 21.566 -4.298 -28.929 1.00 83.75 163 ASP A C 1
ATOM 1351 O O . ASP A 1 163 ? 21.353 -3.740 -27.849 1.00 83.75 163 ASP A O 1
ATOM 1355 N N . LYS A 1 164 ? 21.114 -3.815 -30.089 1.00 85.12 164 LYS A N 1
ATOM 1356 C CA . LYS A 1 164 ? 20.261 -2.628 -30.169 1.00 85.12 164 LYS A CA 1
ATOM 1357 C C . LYS A 1 164 ? 18.954 -2.882 -29.428 1.00 85.12 164 LYS A C 1
ATOM 1359 O O . LYS A 1 164 ? 18.313 -3.914 -29.636 1.00 85.12 164 LYS A O 1
ATOM 1364 N N . PHE A 1 165 ? 18.543 -1.929 -28.604 1.00 87.94 165 PHE A N 1
ATOM 1365 C CA . PHE A 1 165 ? 17.324 -2.059 -27.828 1.00 87.94 165 PHE A CA 1
ATOM 1366 C C . PHE A 1 165 ? 16.079 -2.055 -28.724 1.00 87.94 165 PHE A C 1
ATOM 1368 O O . PHE A 1 165 ? 15.879 -1.155 -29.544 1.00 87.94 165 PHE A O 1
ATOM 1375 N N . ASP A 1 166 ? 15.229 -3.064 -28.529 1.00 81.94 166 ASP A N 1
ATOM 1376 C CA . ASP A 1 166 ? 13.936 -3.214 -29.193 1.00 81.94 166 ASP A CA 1
ATOM 1377 C C . ASP A 1 166 ? 12.798 -3.015 -28.181 1.00 81.94 166 ASP A C 1
ATOM 1379 O O . ASP A 1 166 ? 12.502 -3.879 -27.350 1.00 81.94 166 ASP A O 1
ATOM 1383 N N . GLU A 1 167 ? 12.135 -1.864 -28.277 1.00 78.75 167 GLU A N 1
ATOM 1384 C CA . GLU A 1 167 ? 11.020 -1.469 -27.412 1.00 78.75 167 GLU A CA 1
ATOM 1385 C C . GLU A 1 167 ? 9.806 -2.413 -27.546 1.00 78.75 167 GLU A C 1
ATOM 1387 O O . GLU A 1 167 ? 9.000 -2.544 -26.622 1.00 78.75 167 GLU A O 1
ATOM 1392 N N . SER A 1 168 ? 9.676 -3.140 -28.664 1.00 73.50 168 SER A N 1
ATOM 1393 C CA . SER A 1 168 ? 8.562 -4.072 -28.884 1.00 73.50 168 SER A CA 1
ATOM 1394 C C . SER A 1 168 ? 8.574 -5.264 -27.921 1.00 73.50 168 SER A C 1
ATOM 1396 O O . SER A 1 168 ? 7.520 -5.827 -27.622 1.00 73.50 168 SER A O 1
ATOM 1398 N N . LEU A 1 169 ? 9.743 -5.623 -27.381 1.00 70.94 169 LEU A N 1
ATOM 1399 C CA . LEU A 1 169 ? 9.887 -6.683 -26.381 1.00 70.94 169 LEU A CA 1
ATOM 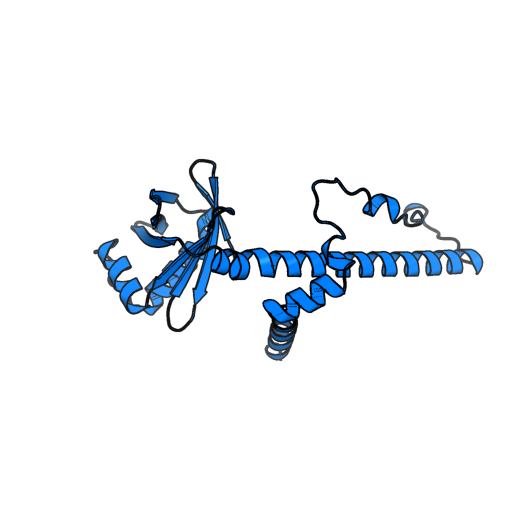1400 C C . LEU A 1 169 ? 9.335 -6.266 -25.018 1.00 70.94 169 LEU A C 1
ATOM 1402 O O . LEU A 1 169 ? 8.807 -7.102 -24.288 1.00 70.94 169 LEU A O 1
ATOM 1406 N N . VAL A 1 170 ? 9.426 -4.975 -24.709 1.00 70.38 170 VAL A N 1
ATOM 1407 C CA . VAL A 1 170 ? 8.905 -4.371 -23.481 1.00 70.38 170 VAL A CA 1
ATOM 1408 C C . VAL A 1 170 ? 7.391 -4.146 -23.580 1.00 70.38 170 VAL A C 1
ATOM 1410 O O . VAL A 1 170 ? 6.681 -4.246 -22.584 1.00 70.38 170 VAL A O 1
ATOM 1413 N N . ASN A 1 171 ? 6.883 -3.934 -24.796 1.00 66.19 171 ASN A N 1
ATOM 1414 C CA . ASN A 1 171 ? 5.468 -3.701 -25.086 1.00 66.19 171 ASN A CA 1
ATOM 1415 C C . ASN A 1 171 ? 4.654 -4.978 -25.374 1.00 66.19 171 ASN A C 1
ATOM 1417 O O . ASN A 1 171 ? 3.515 -4.885 -25.836 1.00 66.19 171 ASN A O 1
ATOM 1421 N N . LYS A 1 172 ? 5.188 -6.178 -25.098 1.00 65.38 172 LYS A N 1
ATOM 1422 C CA . LYS A 1 172 ? 4.394 -7.421 -25.107 1.00 65.38 172 LYS A CA 1
ATOM 1423 C C . LYS A 1 172 ? 3.463 -7.440 -23.898 1.00 65.38 172 LYS A C 1
ATOM 1425 O O . LYS A 1 172 ? 3.785 -7.993 -22.851 1.00 65.38 172 LYS A O 1
ATOM 1430 N N . ILE A 1 173 ? 2.328 -6.781 -24.055 1.00 64.06 173 ILE A N 1
ATOM 1431 C CA . ILE A 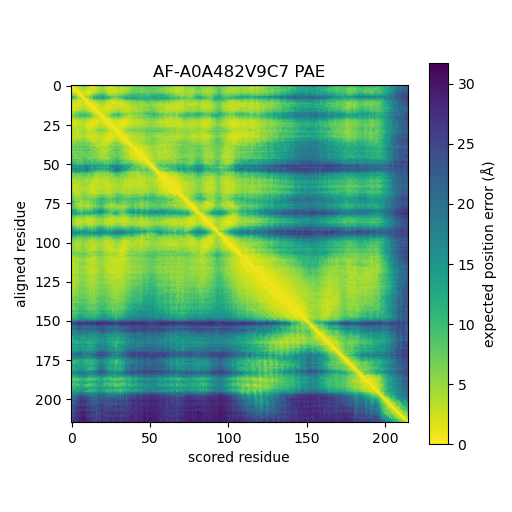1 173 ? 1.359 -6.534 -22.995 1.00 64.06 173 ILE A CA 1
ATOM 1432 C C . ILE A 1 173 ? 0.281 -7.624 -23.050 1.00 64.06 173 ILE A C 1
ATOM 1434 O O . ILE A 1 173 ? -0.235 -7.938 -24.120 1.00 64.06 173 ILE A O 1
ATOM 1438 N N . ASP A 1 174 ? -0.030 -8.216 -21.897 1.00 65.94 174 ASP A N 1
ATOM 1439 C CA . ASP A 1 174 ? -1.199 -9.085 -21.717 1.00 65.94 174 ASP A CA 1
ATOM 1440 C C . ASP A 1 174 ? -2.454 -8.205 -21.602 1.00 65.94 174 ASP A C 1
ATOM 1442 O O . ASP A 1 174 ? -2.454 -7.233 -20.839 1.00 65.94 174 ASP A O 1
ATOM 1446 N N . ASP A 1 175 ? -3.527 -8.561 -22.313 1.00 64.94 175 ASP A N 1
ATOM 1447 C CA . ASP A 1 175 ? -4.809 -7.836 -22.363 1.00 64.94 175 ASP A CA 1
ATOM 1448 C C . ASP A 1 175 ? -5.450 -7.635 -20.976 1.00 64.94 175 ASP A C 1
ATOM 1450 O O . ASP A 1 175 ? -6.349 -6.813 -20.800 1.00 64.94 175 ASP A O 1
ATOM 1454 N N . ARG A 1 176 ? -5.000 -8.390 -19.968 1.00 69.62 176 ARG A N 1
ATOM 1455 C CA . ARG A 1 176 ? -5.451 -8.277 -18.572 1.00 69.62 176 ARG A CA 1
ATOM 1456 C C . ARG A 1 176 ? -4.751 -7.181 -17.769 1.00 69.62 176 ARG A C 1
ATOM 1458 O O . ARG A 1 176 ? -5.159 -6.913 -16.640 1.00 69.62 176 ARG A O 1
ATOM 1465 N N . THR A 1 177 ? -3.692 -6.576 -18.301 1.00 69.12 177 THR A N 1
ATOM 1466 C CA . THR A 1 177 ? -2.908 -5.547 -17.604 1.00 69.12 177 THR A CA 1
ATOM 1467 C C . THR A 1 177 ? -3.349 -4.143 -18.013 1.00 69.12 177 THR A C 1
ATOM 1469 O O . THR A 1 177 ? -3.652 -3.882 -19.171 1.00 69.12 177 THR A O 1
ATOM 1472 N N . MET A 1 178 ? -3.364 -3.205 -17.063 1.00 68.00 178 MET A N 1
ATOM 1473 C CA . MET A 1 178 ? -3.778 -1.810 -17.298 1.00 68.00 178 MET A CA 1
ATOM 1474 C C . MET A 1 178 ? -2.636 -0.938 -17.858 1.00 68.00 178 MET A C 1
ATOM 1476 O O . MET A 1 178 ? -2.613 0.270 -17.632 1.00 68.00 178 MET A O 1
ATOM 1480 N N . MET A 1 179 ? -1.675 -1.542 -18.565 1.00 67.69 179 MET A N 1
ATOM 1481 C CA . MET A 1 179 ? -0.513 -0.833 -19.106 1.00 67.69 179 MET A CA 1
ATOM 1482 C C . MET A 1 179 ? -0.920 0.099 -20.250 1.00 67.69 179 MET A C 1
ATOM 1484 O O . MET A 1 179 ? -1.689 -0.275 -21.133 1.00 67.69 179 MET A O 1
ATOM 1488 N N . ASN A 1 180 ? -0.379 1.315 -20.246 1.00 67.12 180 ASN A N 1
ATOM 1489 C CA . ASN A 1 180 ? -0.652 2.411 -21.179 1.00 67.12 180 ASN A CA 1
ATOM 1490 C C . ASN A 1 180 ? -2.084 2.972 -21.142 1.00 67.12 180 ASN A C 1
ATOM 1492 O O . ASN A 1 180 ? -2.390 3.897 -21.903 1.00 67.12 180 ASN A O 1
ATOM 1496 N N . VAL A 1 181 ? -2.956 2.475 -20.258 1.00 68.88 181 VAL A N 1
ATOM 1497 C CA . VAL A 1 181 ? -4.332 2.981 -20.102 1.00 68.88 181 VAL A CA 1
ATOM 1498 C C . VAL A 1 181 ? -4.307 4.391 -19.523 1.00 68.88 181 VAL A C 1
ATOM 1500 O O . VAL A 1 181 ? -5.027 5.278 -19.987 1.00 68.88 181 VAL A O 1
ATOM 1503 N N . PHE A 1 182 ? -3.439 4.617 -18.539 1.00 67.81 182 PHE A N 1
ATOM 1504 C CA . PHE A 1 182 ? -3.397 5.877 -17.820 1.00 67.81 182 PHE A CA 1
ATOM 1505 C C . PHE A 1 182 ? -2.405 6.857 -18.453 1.00 67.81 182 PHE A C 1
ATOM 1507 O O . PHE A 1 182 ? -2.767 8.002 -18.699 1.00 67.81 182 PHE A O 1
ATOM 1514 N N . GLY A 1 183 ? -1.193 6.449 -18.823 1.00 62.12 183 GLY A N 1
ATOM 1515 C CA . GLY A 1 183 ? -0.164 7.348 -19.360 1.00 62.12 183 GLY A CA 1
ATOM 1516 C C . GLY A 1 183 ? -0.445 7.964 -20.739 1.00 62.12 183 GLY A C 1
ATOM 1517 O O . GLY A 1 183 ? 0.279 8.870 -21.152 1.00 62.12 183 GLY A O 1
ATOM 1518 N N . SER A 1 184 ? -1.466 7.498 -21.465 1.00 64.19 184 SER A N 1
ATOM 1519 C CA . SER A 1 184 ? -1.767 7.944 -22.839 1.00 64.19 184 SER A CA 1
ATOM 1520 C C . SER A 1 184 ? -2.838 9.039 -22.914 1.00 64.19 184 SER A C 1
ATOM 1522 O O . SER A 1 184 ? -2.866 9.826 -23.862 1.00 64.19 184 SER A O 1
ATOM 1524 N N . SER A 1 185 ? -3.734 9.110 -21.925 1.00 70.94 185 SER A N 1
ATOM 1525 C CA . SER A 1 185 ? -4.930 9.958 -21.982 1.00 70.94 185 SER A CA 1
ATOM 1526 C C . SER A 1 185 ? -4.788 11.203 -21.108 1.00 70.94 185 SER A C 1
ATOM 1528 O O . SER A 1 185 ? -4.993 11.173 -19.895 1.00 70.94 185 SER A O 1
ATOM 1530 N N . LYS A 1 186 ? -4.468 12.344 -21.733 1.00 71.38 186 LYS A N 1
ATOM 1531 C CA . LYS A 1 186 ? -4.392 13.641 -21.032 1.00 71.38 186 LYS A CA 1
ATOM 1532 C C . LYS A 1 186 ? -5.742 14.081 -20.459 1.00 71.38 186 LYS A C 1
ATOM 1534 O O . LYS A 1 186 ? -5.779 14.682 -19.393 1.00 71.38 186 LYS A O 1
ATOM 1539 N N . SER A 1 187 ? -6.846 13.772 -21.142 1.00 77.31 187 SER A N 1
ATOM 1540 C CA . SER A 1 187 ? -8.193 14.115 -20.670 1.00 77.31 187 SER A CA 1
ATOM 1541 C C . SER A 1 187 ? -8.572 13.346 -19.407 1.00 77.31 187 SER A C 1
ATOM 1543 O O . SER A 1 187 ? -9.144 13.941 -18.500 1.00 77.31 187 SER A O 1
ATOM 1545 N N . PHE A 1 188 ? -8.196 12.064 -19.317 1.00 80.62 188 PHE A N 1
ATOM 1546 C CA . PHE A 1 188 ? -8.384 11.272 -18.102 1.00 80.62 188 PHE A CA 1
ATOM 1547 C C . PHE A 1 188 ? -7.665 11.916 -16.916 1.00 80.62 188 PHE A C 1
ATOM 1549 O O . PHE A 1 188 ? -8.292 12.153 -15.890 1.00 80.62 188 PHE A O 1
ATOM 1556 N N . TRP A 1 189 ? -6.381 12.257 -17.066 1.00 76.06 189 TRP A N 1
ATOM 1557 C CA . TRP A 1 189 ? -5.609 12.855 -15.974 1.00 76.06 189 TRP A CA 1
ATOM 1558 C C . TRP A 1 189 ? -6.116 14.222 -15.550 1.00 76.06 189 TRP A C 1
ATOM 1560 O O . TRP A 1 189 ? -6.160 14.482 -14.354 1.00 76.06 189 TRP A O 1
ATOM 1570 N N . ASN A 1 190 ? -6.534 15.068 -16.491 1.00 77.44 190 ASN A N 1
ATOM 1571 C CA . ASN A 1 190 ? -7.104 16.368 -16.145 1.00 77.44 190 ASN A CA 1
ATOM 1572 C C . ASN A 1 190 ? -8.359 16.197 -15.278 1.00 77.44 190 ASN A C 1
ATOM 1574 O O . ASN A 1 190 ? -8.446 16.788 -14.208 1.00 77.44 190 ASN A O 1
ATOM 1578 N N . SER A 1 191 ? -9.283 15.318 -15.678 1.00 80.31 191 SER A N 1
ATOM 1579 C CA . SER A 1 191 ? -10.486 15.039 -14.886 1.00 80.31 191 SER A CA 1
ATOM 1580 C C . SER A 1 191 ? -10.184 14.314 -13.571 1.00 80.31 191 SER A C 1
ATOM 1582 O O . SER A 1 191 ? -10.840 14.568 -12.566 1.00 80.31 191 SER A O 1
ATOM 1584 N N . PHE A 1 192 ? -9.186 13.431 -13.552 1.00 80.75 192 PHE A N 1
ATOM 1585 C CA . PHE A 1 192 ? -8.781 12.699 -12.354 1.00 80.75 192 PHE A CA 1
ATOM 1586 C C . PHE A 1 192 ? -8.166 13.630 -11.302 1.00 80.75 192 PHE A C 1
ATOM 1588 O O . PHE A 1 192 ? -8.527 13.555 -10.130 1.00 80.75 192 PHE A O 1
ATOM 1595 N N . VAL A 1 193 ? -7.291 14.548 -11.722 1.00 77.88 193 VAL A N 1
ATOM 1596 C CA . VAL A 1 193 ? -6.683 15.562 -10.848 1.00 77.88 193 VAL A CA 1
ATOM 1597 C C . VAL A 1 193 ? -7.731 16.566 -10.364 1.00 77.88 193 VAL A C 1
ATOM 1599 O O . VAL A 1 193 ? -7.731 16.913 -9.187 1.00 77.88 193 VAL A O 1
ATOM 1602 N N . GLU A 1 194 ? -8.674 16.978 -11.218 1.00 77.50 194 GLU A N 1
ATOM 1603 C CA . GLU A 1 194 ? -9.794 17.841 -10.810 1.00 77.50 194 GLU A CA 1
ATOM 1604 C C . GLU A 1 194 ? -10.685 17.195 -9.734 1.00 77.50 194 GLU A C 1
ATOM 1606 O O . GLU A 1 194 ? -11.186 17.893 -8.854 1.00 77.50 194 GLU A O 1
ATOM 1611 N N . GLN A 1 195 ? -10.889 15.874 -9.785 1.00 77.75 195 GLN A N 1
ATOM 1612 C CA . GLN A 1 195 ? -11.791 15.159 -8.872 1.00 77.75 195 GLN A CA 1
ATOM 1613 C C . GLN A 1 195 ? -11.121 14.663 -7.587 1.00 77.75 195 GLN A C 1
ATOM 1615 O O . GLN A 1 195 ? -11.774 14.596 -6.543 1.00 77.75 195 GLN A O 1
ATOM 1620 N N . HIS A 1 196 ? -9.841 14.294 -7.648 1.00 73.19 196 HIS A N 1
ATOM 1621 C CA . HIS A 1 196 ? -9.149 13.615 -6.549 1.00 73.19 196 HIS A CA 1
ATOM 1622 C C . HIS A 1 196 ? -7.902 14.349 -6.039 1.00 73.19 196 HIS A C 1
ATOM 1624 O O . HIS A 1 196 ? -7.337 13.927 -5.031 1.00 73.19 196 HIS A O 1
ATOM 1630 N N . GLY A 1 197 ? -7.519 15.464 -6.668 1.00 65.94 197 GLY A N 1
ATOM 1631 C CA . GLY A 1 197 ? -6.306 16.211 -6.345 1.00 65.94 197 GLY A CA 1
ATOM 1632 C C . GLY A 1 197 ? -5.034 15.530 -6.859 1.00 65.94 197 GLY A C 1
ATOM 1633 O O . GLY A 1 197 ? -5.023 14.345 -7.202 1.00 65.94 197 GLY A O 1
ATOM 1634 N N . ASP A 1 198 ? -3.945 16.295 -6.930 1.00 60.91 198 ASP A N 1
ATOM 1635 C CA . ASP A 1 198 ? -2.635 15.769 -7.308 1.00 60.91 198 ASP A CA 1
ATOM 1636 C C . ASP A 1 198 ? -1.871 15.320 -6.055 1.00 60.91 198 ASP A C 1
ATOM 1638 O O . ASP A 1 198 ? -1.346 16.141 -5.309 1.00 60.91 198 ASP A O 1
ATOM 1642 N N . ILE A 1 199 ? -1.836 14.012 -5.786 1.00 54.03 199 ILE A N 1
ATOM 1643 C CA . ILE A 1 199 ? -1.064 13.456 -4.657 1.00 54.03 199 ILE A CA 1
ATOM 1644 C C . ILE A 1 199 ? 0.412 13.265 -5.063 1.00 54.03 199 ILE A C 1
ATOM 1646 O O . ILE A 1 199 ? 1.268 13.063 -4.205 1.00 54.03 199 ILE A O 1
ATOM 1650 N N . ALA A 1 200 ? 0.753 13.368 -6.359 1.00 47.53 200 ALA A N 1
ATOM 1651 C CA . ALA A 1 200 ? 2.148 13.296 -6.797 1.00 47.53 200 ALA A CA 1
ATOM 1652 C C . ALA A 1 200 ? 2.975 14.475 -6.251 1.00 47.53 200 ALA A C 1
ATOM 1654 O O . ALA A 1 200 ? 4.125 14.272 -5.865 1.00 47.53 200 ALA A O 1
ATOM 1655 N N . ALA A 1 201 ? 2.357 15.655 -6.097 1.00 43.94 201 ALA A N 1
ATOM 1656 C CA . ALA A 1 201 ? 2.964 16.810 -5.430 1.00 43.94 201 ALA A CA 1
ATOM 1657 C C . ALA A 1 201 ? 3.386 16.495 -3.981 1.00 43.94 201 ALA A C 1
ATOM 1659 O O . ALA A 1 201 ? 4.440 16.927 -3.531 1.00 43.94 201 ALA A O 1
ATOM 1660 N N . THR A 1 202 ? 2.628 15.650 -3.275 1.00 43.53 202 THR A N 1
ATOM 1661 C CA . THR A 1 202 ? 2.936 15.263 -1.891 1.00 43.53 202 THR A CA 1
ATOM 1662 C C . THR A 1 202 ? 4.151 14.329 -1.796 1.00 43.53 202 THR A C 1
ATOM 1664 O O . THR A 1 202 ? 4.834 14.309 -0.777 1.00 43.53 202 THR A O 1
ATOM 1667 N N . PHE A 1 203 ? 4.456 13.549 -2.842 1.00 39.47 203 PHE A N 1
ATOM 1668 C CA . PHE A 1 203 ? 5.655 12.699 -2.875 1.00 39.47 203 PHE A CA 1
ATOM 1669 C C . PHE A 1 203 ? 6.932 13.490 -3.188 1.00 39.47 203 PHE A C 1
ATOM 1671 O O . PHE A 1 203 ? 7.975 13.175 -2.613 1.00 39.47 203 PHE A O 1
ATOM 1678 N N . GLU A 1 204 ? 6.858 14.505 -4.057 1.00 40.34 204 GLU A N 1
ATOM 1679 C CA . GLU A 1 204 ? 7.974 15.432 -4.290 1.00 40.34 204 GLU A CA 1
ATOM 1680 C C . GLU A 1 204 ? 8.256 16.271 -3.033 1.00 40.34 204 GLU A C 1
ATOM 1682 O O . GLU A 1 204 ? 9.401 16.288 -2.581 1.00 40.34 204 GLU A O 1
ATOM 1687 N N . GLU A 1 205 ? 7.225 16.814 -2.373 1.00 39.25 205 GLU A N 1
ATOM 1688 C CA . GLU A 1 205 ? 7.364 17.554 -1.104 1.00 39.25 205 GLU A CA 1
ATOM 1689 C C . GLU A 1 205 ? 7.988 16.695 0.020 1.00 39.25 205 GLU A C 1
ATOM 1691 O O . GLU A 1 205 ? 8.925 17.131 0.690 1.00 39.25 205 GLU A O 1
ATOM 1696 N N . LEU A 1 206 ? 7.569 15.430 0.177 1.00 38.00 206 LEU A N 1
ATOM 1697 C CA . LEU A 1 206 ? 8.153 14.500 1.164 1.00 38.00 206 LEU A CA 1
ATOM 1698 C C . LEU A 1 206 ? 9.591 14.063 0.827 1.00 38.00 206 LEU A C 1
ATOM 1700 O O . LEU A 1 206 ? 10.336 13.629 1.714 1.00 38.00 206 LEU A O 1
ATOM 1704 N N . SER A 1 207 ? 9.984 14.119 -0.448 1.00 38.50 207 SER A N 1
ATOM 1705 C CA . SER A 1 207 ? 11.354 13.825 -0.877 1.00 38.50 20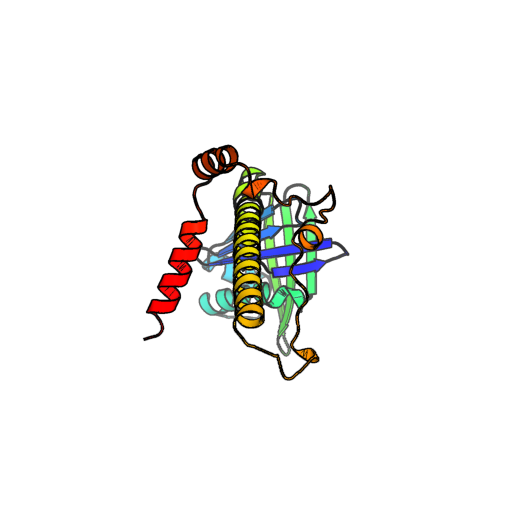7 SER A CA 1
ATOM 1706 C C . SER A 1 207 ? 12.291 15.015 -0.660 1.00 38.50 207 SER A C 1
ATOM 1708 O O . SER A 1 207 ? 13.434 14.807 -0.253 1.00 38.50 207 SER A O 1
ATOM 1710 N N . GLU A 1 208 ? 11.789 16.242 -0.832 1.00 37.78 208 GLU A N 1
ATOM 1711 C CA . GLU A 1 208 ? 12.535 17.478 -0.586 1.00 37.78 208 GLU A CA 1
ATOM 1712 C C . GLU A 1 208 ? 12.753 17.730 0.916 1.00 37.78 208 GLU A C 1
ATOM 1714 O O . GLU A 1 208 ? 13.870 18.069 1.319 1.00 37.78 208 GLU A O 1
ATOM 1719 N N . GLU A 1 209 ? 11.756 17.462 1.770 1.00 37.50 209 GLU A N 1
ATOM 1720 C CA . GLU A 1 209 ? 11.902 17.568 3.234 1.00 37.50 209 GLU A CA 1
ATOM 1721 C C . GLU A 1 209 ? 12.954 16.592 3.791 1.00 37.50 209 GLU A C 1
ATOM 1723 O O . GLU A 1 209 ? 13.779 16.972 4.624 1.00 37.50 209 GLU A O 1
ATOM 1728 N N . ARG A 1 210 ? 13.031 15.359 3.266 1.00 39.72 210 ARG A N 1
ATOM 1729 C CA . ARG A 1 210 ? 14.054 14.377 3.681 1.00 39.72 210 ARG A CA 1
ATOM 1730 C C . ARG A 1 210 ? 15.480 14.750 3.278 1.00 39.72 210 ARG A C 1
ATOM 1732 O O . ARG A 1 210 ? 16.420 14.302 3.929 1.00 39.72 210 ARG A O 1
ATOM 1739 N N . SER A 1 211 ? 15.656 15.547 2.227 1.00 38.84 211 SER A N 1
ATOM 1740 C CA . SER A 1 211 ? 16.969 16.077 1.831 1.00 38.84 211 SER A CA 1
ATOM 1741 C C . SER A 1 211 ? 17.404 17.318 2.618 1.00 38.84 211 SER A C 1
ATOM 1743 O O . SER A 1 211 ? 18.584 17.664 2.594 1.00 38.84 211 SER A O 1
ATOM 1745 N N . LEU A 1 212 ? 16.486 17.977 3.333 1.00 38.50 212 LEU A N 1
ATOM 1746 C CA . LEU A 1 212 ? 16.781 19.158 4.151 1.00 38.50 212 LEU A CA 1
ATOM 1747 C C . LEU A 1 212 ? 17.120 18.812 5.610 1.00 38.50 212 LEU A C 1
ATOM 1749 O O . LEU A 1 212 ? 17.807 19.590 6.265 1.00 38.50 212 LEU A O 1
ATOM 1753 N N . GLU A 1 213 ? 16.720 17.636 6.102 1.00 40.91 213 GLU A N 1
ATOM 1754 C CA . GLU A 1 213 ? 17.080 17.141 7.444 1.00 40.91 213 GLU A CA 1
ATOM 1755 C C . GLU A 1 213 ? 18.459 16.452 7.509 1.00 40.91 213 GLU A C 1
ATOM 1757 O O . GLU A 1 213 ? 18.919 16.073 8.586 1.00 40.91 213 GLU A O 1
ATOM 1762 N N . SER A 1 214 ? 19.148 16.300 6.373 1.00 41.56 214 SER A N 1
ATOM 1763 C CA . SER A 1 214 ? 20.504 15.744 6.293 1.00 41.56 214 SER A CA 1
ATOM 1764 C C . SER A 1 214 ? 21.568 16.828 6.076 1.00 41.56 214 SER A C 1
ATOM 1766 O O . SER A 1 214 ? 22.300 16.778 5.086 1.00 41.56 214 SER A O 1
ATOM 1768 N N . TYR A 1 215 ? 21.652 17.802 6.986 1.00 36.06 215 TYR A N 1
ATOM 1769 C CA . TYR A 1 215 ? 22.772 18.748 7.087 1.00 36.06 215 TYR A CA 1
ATOM 1770 C C . TYR A 1 215 ? 23.134 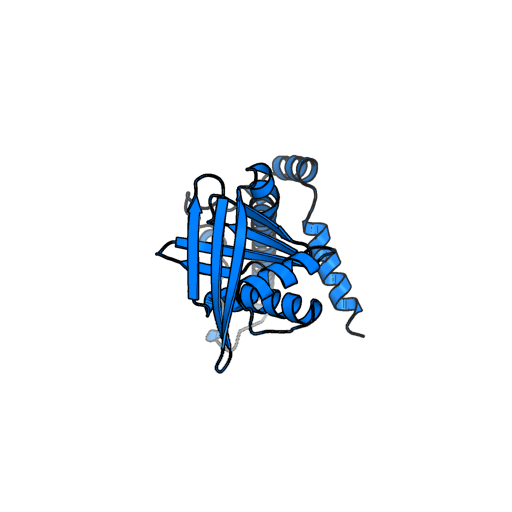19.048 8.541 1.00 36.06 215 TYR A C 1
ATOM 1772 O O . TYR A 1 215 ? 22.216 19.329 9.341 1.00 36.06 215 TYR A O 1
#

InterPro domains:
  IPR015381 XLF-like, N-terminal [PF09302] (1-104)
  IPR038051 XRCC4-like, N-terminal domain superfamily [G3DSA:2.170.210.10] (1-120)
  IPR052287 Non-homologous end-joining factor [PTHR32235] (2-181)
  IPR053829 XLF-like, coiled-coil region [PF21928] (109-146)

Sequence (215 aa):
MWKTFQNDDQLYMIRIREGENLEIYLSDLINIWIQNISKESTLKHFQEANPLFDIKVDEVVAEVIDLVNNISDLSTEISNSNEALQLILKSQKSEFKIEFRFNFEKASSDAFLKEITVPLIQTVKHLEDQQKMLCNLIHRKDRELEEYKLEKGEISRDDLITDKFDESLVNKIDDRTMMNVFGSSKSFWNSFVEQHGDIAATFEELSEERSLESY

Solvent-accessible surface area (backbone atoms only — not comparable to full-atom values): 12637 Å² total; per-residue (Å²): 108,82,41,64,40,76,52,96,94,41,62,36,36,40,33,66,47,85,65,92,39,42,37,38,39,38,29,61,88,82,54,35,26,44,32,80,41,45,56,71,56,50,39,52,56,40,34,72,61,35,77,90,57,92,74,55,51,69,59,48,51,52,48,52,54,49,50,59,75,48,43,68,83,40,54,68,48,79,51,80,49,103,61,40,38,37,42,37,44,40,43,73,63,84,98,42,79,46,47,46,78,46,72,24,38,60,52,55,71,68,54,38,41,62,74,48,49,48,57,47,55,51,50,52,37,51,50,52,53,50,52,53,53,50,52,52,51,49,56,51,49,50,49,54,52,52,50,40,53,71,75,76,52,78,75,92,48,76,90,73,65,75,78,81,89,62,68,68,74,75,62,72,71,59,93,88,54,77,77,68,64,63,77,71,37,67,66,58,49,53,54,47,35,75,75,70,49,70,66,66,60,56,55,54,53,58,52,52,54,61,63,64,75,72,121

Foldseek 3Di:
DWDWADDPNFIKIWDWDDDQWIWIWIDSPPFIWIDTGGLVRLVVQQCVQPVPDDDDSVVSVVVVVVCNVPVHPWDWDWDDDPFKIKIWTWDDDDPDIGIGIDITGTDDPVVCCQPPVLVVLVVLLVVLVVVVVVVVVLQVVLVVVVVCVVPDDDDPDPVPDDDRDDCVVVVPDDPPDCPPVRNVDPPVVVVSCVVRNDCVVVVVVVVVVVVVVPD

Nearest PDB structures (foldseek):
  7lt3-assembly1_H  TM=7.742E-01  e=3.918E-11  Homo sapiens
  2qm4-assembly2_D  TM=7.343E-01  e=8.568E-11  Homo sapiens
  3sr2-assembly5_G  TM=8.001E-01  e=1.185E-09  Homo sapiens
  3sr2-assembly3_D  TM=7.486E-01  e=3.664E-10  Homo sapiens
  3sr2-assembly5_H  TM=7.354E-01  e=4.845E-10  Homo sapiens

Secondary structure (DSSP, 8-state):
--EEEEETTEEEEEEEEESSEEEEEEE-SS-EEEEEEEHHHHHHHHHHH-TT----HHHHHHHHHHHHHTGGGSEEEEEE-SSEEEEEEEEEETTEEEEEEEEEEEPPHHHHIIIIIHHHHHHHHHHHHHHHHHHHHHHHHHHHHHHHHHHT---S-GGG-PPPP-HHHHT---TTS-TTTTTT-HHHHHHHHHHH--SHHHHHHHHHHHHHS--

Mean predicted aligned error: 11.58 Å

Organism: Asbolus verrucosus (NCBI:txid1661398)

pLDDT: mean 78.41, std 13.16, range [36.06, 92.75]

Radius of gyration: 24.62 Å; Cα contacts (8 Å, |Δi|>4): 231; chains: 1; bounding box: 59×38×71 Å